Protein AF-A0A3D2S6Q8-F1 (afdb_monomer_lite)

pLDDT: mean 88.55, std 9.79, range [38.78, 97.44]

Secondary structure (DSSP, 8-state):
--STTSTTS-SSPPEEEEEEEEPPEEEEEETTEEEEEEE----EEEEEESS-STTS---SHHHHHHHHHTB-TTSPBPBSSTTSSS-SSB-SBSS-S-TT-TTS-SHHHHTPPP--EEEEEE-------TT-----EEEEEEE--SS-SGGGS-SHHHHHHHHHHHHHHHTTT-----PPPPEEEEEEETTEEEEEEE--TTSTTGGG---EE-HHHHHHHHH-TT----EE---

Sequence (235 aa):
VDGPDIASYGANPPLFGTDFFQGPIKYIYDGTSIVDSVRLGMSAFLFYNNDFSVIGNPEVAAHFYGYLSGSWKDGSPFTFGGNGYGGSDPTPFMFPSDPSDATGWSECTEGNPPADRRYIQSSGPFRLEPGATNEVVVGAVWVRPPVSGGCQTTFEQISLADQKAQALFDADFDLIDGPDAPDVSIRELDGEIILSITNTGNSNNAGEKYEETDPIISSIASEDPSVEDTTYNFQ

Radius of gyration: 26.04 Å; chains: 1; bounding box: 58×61×77 Å

Foldseek 3Di:
DPDPVPPPQDQFRKDKDKAWLFAWKFFDDDVPDGPDIDTWGFPAKAKEFCDDPQRHDDDDPCQVVQLQVAATNVRHGQADAANRPDDDHHDRYQQPDDLLPCPGRHCNNNVPDDHHMDMDTHTDDHDDDVPDDIDIDMDMFIDGFPDGDDSVTDCVVRVVRVLLVSLCVVVVVDFDPDWDAWDWDWDDDDVDIDIDTADDPPTCQHPNWNKDFGSSLVSVCVVPVVSPDRIDHDD

Structure (mmCIF, N/CA/C/O backbone):
data_AF-A0A3D2S6Q8-F1
#
_entry.id   AF-A0A3D2S6Q8-F1
#
loop_
_atom_site.group_PDB
_atom_site.id
_atom_site.type_symbol
_atom_site.label_atom_id
_atom_site.label_alt_id
_atom_site.label_comp_id
_atom_site.label_asym_id
_atom_site.label_entity_id
_atom_site.label_seq_id
_atom_site.pdbx_PDB_ins_code
_atom_site.Cartn_x
_atom_site.Cartn_y
_atom_site.Cartn_z
_atom_site.occupancy
_atom_site.B_iso_or_equiv
_atom_site.auth_seq_id
_atom_site.auth_comp_id
_atom_site.auth_asym_id
_atom_site.auth_atom_id
_atom_site.pdbx_PDB_model_num
ATOM 1 N N . VAL A 1 1 ? -4.706 14.470 -20.832 1.00 38.78 1 VAL A N 1
ATOM 2 C CA . VAL A 1 1 ? -3.466 14.898 -20.154 1.00 38.78 1 VAL A CA 1
ATOM 3 C C . VAL A 1 1 ? -3.884 15.713 -18.951 1.00 38.78 1 VAL A C 1
ATOM 5 O O . VAL A 1 1 ? -3.969 16.928 -19.040 1.00 38.78 1 VAL A O 1
ATOM 8 N N . ASP A 1 2 ? -4.228 15.016 -17.871 1.00 41.03 2 ASP A N 1
ATOM 9 C CA . ASP A 1 2 ? -4.357 15.624 -16.546 1.00 41.03 2 ASP A CA 1
ATOM 10 C C . ASP A 1 2 ? -2.963 15.589 -15.923 1.00 41.03 2 ASP A C 1
ATOM 12 O O . ASP A 1 2 ? -2.605 14.681 -15.181 1.00 41.03 2 ASP A O 1
ATOM 16 N N . GLY A 1 3 ? -2.128 16.522 -16.374 1.00 46.19 3 GLY A N 1
ATOM 17 C CA . GLY A 1 3 ? -0.838 16.813 -15.767 1.00 46.19 3 GLY A CA 1
ATOM 18 C C . GLY A 1 3 ? -0.940 18.051 -14.870 1.00 46.19 3 GLY A C 1
ATOM 19 O O . GLY A 1 3 ? -1.941 18.772 -14.935 1.00 46.19 3 GLY A O 1
ATOM 20 N N . PRO A 1 4 ? 0.103 18.347 -14.077 1.00 49.12 4 PRO A N 1
ATOM 21 C CA . PRO A 1 4 ? 0.195 19.559 -13.248 1.00 49.12 4 PRO A CA 1
ATOM 22 C C . PRO A 1 4 ? 0.070 20.880 -14.042 1.00 49.12 4 PRO A C 1
ATOM 24 O O . PRO A 1 4 ? -0.039 21.951 -13.450 1.00 49.12 4 PRO A O 1
ATOM 27 N N . ASP A 1 5 ? 0.041 20.807 -15.373 1.00 51.50 5 ASP A N 1
ATOM 28 C CA . ASP A 1 5 ? -0.074 21.927 -16.306 1.00 51.50 5 ASP A CA 1
ATOM 29 C C . ASP A 1 5 ? -1.516 22.461 -16.439 1.00 51.50 5 ASP A C 1
ATOM 31 O O . ASP A 1 5 ? -1.737 23.540 -16.996 1.00 51.50 5 ASP A O 1
ATOM 35 N N . ILE A 1 6 ? -2.516 21.730 -15.927 1.00 52.56 6 ILE A N 1
ATOM 36 C CA . ILE A 1 6 ? -3.877 22.249 -15.758 1.00 52.56 6 ILE A CA 1
ATOM 37 C C . ILE A 1 6 ? -3.934 22.953 -14.402 1.00 52.56 6 ILE A C 1
ATOM 39 O O . ILE A 1 6 ? -3.745 22.336 -13.356 1.00 52.56 6 ILE A O 1
ATOM 43 N N . ALA A 1 7 ? -4.233 24.255 -14.426 1.00 54.00 7 ALA A N 1
ATOM 44 C CA . ALA A 1 7 ? -4.242 25.195 -13.297 1.00 54.00 7 ALA A CA 1
ATOM 45 C C . ALA A 1 7 ? -5.199 24.862 -12.118 1.00 54.00 7 ALA A C 1
ATOM 47 O O . ALA A 1 7 ? -5.529 25.740 -11.323 1.00 54.00 7 ALA A O 1
ATOM 48 N N . SER A 1 8 ? -5.672 23.622 -11.992 1.00 63.94 8 SER A N 1
ATOM 49 C CA . SER A 1 8 ? -6.681 23.188 -11.023 1.00 63.94 8 SER A CA 1
ATOM 50 C C . SER A 1 8 ? -6.104 22.713 -9.684 1.00 63.94 8 SER A C 1
ATOM 52 O O . SER A 1 8 ? -6.797 22.823 -8.676 1.00 63.94 8 SER A O 1
ATOM 54 N N . TYR A 1 9 ? -4.856 22.226 -9.636 1.00 67.06 9 TYR A N 1
ATOM 55 C CA . TYR A 1 9 ? -4.258 21.684 -8.400 1.00 67.06 9 TYR A CA 1
ATOM 56 C C . TYR A 1 9 ? -3.438 22.698 -7.582 1.00 67.06 9 TYR A C 1
ATOM 58 O O . TYR A 1 9 ? -3.098 22.431 -6.430 1.00 67.06 9 TYR A O 1
ATOM 66 N N . GLY A 1 10 ? -3.176 23.890 -8.129 1.00 73.00 10 GLY A N 1
ATOM 67 C CA . GLY A 1 10 ? -2.407 24.941 -7.454 1.00 73.00 10 GLY A CA 1
ATOM 68 C C . GLY A 1 10 ? -0.906 24.634 -7.340 1.00 73.00 10 GLY A C 1
ATOM 69 O O . GLY A 1 10 ? -0.383 23.770 -8.034 1.00 73.00 10 GLY A O 1
ATOM 70 N N . ALA A 1 11 ? -0.202 25.372 -6.473 1.00 72.94 11 ALA A N 1
ATOM 71 C CA . ALA A 1 11 ? 1.257 25.268 -6.314 1.00 72.94 11 ALA A CA 1
ATOM 72 C C . ALA A 1 11 ? 1.725 23.961 -5.639 1.00 72.94 11 ALA A C 1
ATOM 74 O O . ALA A 1 11 ? 2.866 23.543 -5.825 1.00 72.94 11 ALA A O 1
ATOM 75 N N . ASN A 1 12 ? 0.834 23.318 -4.879 1.00 78.25 12 ASN A N 1
ATOM 76 C CA . ASN A 1 12 ? 1.102 22.096 -4.129 1.00 78.25 12 ASN A CA 1
ATOM 77 C C . ASN A 1 12 ? 0.072 21.035 -4.549 1.00 78.25 12 ASN A C 1
ATOM 79 O O . ASN A 1 12 ? -0.974 20.920 -3.896 1.00 78.25 12 ASN A O 1
ATOM 83 N N . PRO A 1 13 ? 0.310 20.299 -5.652 1.00 80.75 13 PRO A N 1
ATOM 84 C CA . PRO A 1 13 ? -0.544 19.172 -6.003 1.00 80.75 13 PRO A CA 1
ATOM 85 C C . PRO A 1 13 ? -0.598 18.162 -4.844 1.00 80.75 13 PRO A C 1
ATOM 87 O O . PRO A 1 13 ? 0.373 18.049 -4.089 1.00 80.75 13 PRO A O 1
ATOM 90 N N . PRO A 1 14 ? -1.731 17.459 -4.663 1.00 86.19 14 PRO A N 1
ATOM 91 C CA . PRO A 1 14 ? -1.866 16.488 -3.588 1.00 86.19 14 PRO A CA 1
ATOM 92 C C . PRO A 1 14 ? -0.888 15.325 -3.774 1.00 86.19 14 PRO A C 1
ATOM 94 O O . PRO A 1 14 ? -0.610 14.909 -4.900 1.00 86.19 14 PRO A O 1
ATOM 97 N N . LEU A 1 15 ? -0.411 14.782 -2.658 1.00 88.56 15 LEU A N 1
ATOM 98 C CA . LEU A 1 15 ? 0.182 13.452 -2.632 1.00 88.56 15 LEU A CA 1
ATOM 99 C C . LEU A 1 15 ? -0.960 12.443 -2.653 1.00 88.56 15 LEU A C 1
ATOM 101 O O . LEU A 1 15 ? -1.962 12.634 -1.963 1.00 88.56 15 LEU A O 1
ATOM 105 N N . PHE A 1 16 ? -0.801 11.394 -3.445 1.00 89.81 16 PHE A N 1
ATOM 106 C CA . PHE A 1 16 ? -1.766 10.316 -3.590 1.00 89.81 16 PHE A CA 1
ATOM 107 C C . PHE A 1 16 ? -1.041 8.985 -3.432 1.00 89.81 16 PHE A C 1
ATOM 109 O O . PHE A 1 16 ? 0.034 8.799 -4.004 1.00 89.81 16 PHE A O 1
ATOM 116 N N . GLY A 1 17 ? -1.639 8.081 -2.670 1.00 90.94 17 GLY A N 1
ATOM 117 C CA . GLY A 1 17 ? -1.112 6.761 -2.369 1.00 90.94 17 GLY A CA 1
ATOM 118 C C . GLY A 1 17 ? -2.228 5.728 -2.407 1.00 90.94 17 GLY A C 1
ATOM 119 O O . GLY A 1 17 ? -3.402 6.048 -2.205 1.00 90.94 17 GLY A O 1
ATOM 120 N N . THR A 1 18 ? -1.849 4.492 -2.700 1.00 93.06 18 THR A N 1
ATOM 121 C CA . THR A 1 18 ? -2.749 3.339 -2.704 1.00 93.06 18 THR A CA 1
ATOM 122 C C . THR A 1 18 ? -2.142 2.227 -1.878 1.00 93.06 18 THR A C 1
ATOM 124 O O . THR A 1 18 ? -1.006 1.832 -2.152 1.00 93.06 18 THR A O 1
ATOM 127 N N . ASP A 1 19 ? -2.920 1.688 -0.951 1.00 91.12 19 ASP A N 1
ATOM 128 C CA . ASP A 1 19 ? -2.481 0.643 -0.034 1.00 91.12 19 ASP A CA 1
ATOM 129 C C . ASP A 1 19 ? -3.464 -0.540 0.007 1.00 91.12 19 ASP A C 1
ATOM 131 O O . ASP A 1 19 ? -4.657 -0.397 -0.276 1.00 91.12 19 ASP A O 1
ATOM 135 N N . PHE A 1 20 ? -2.959 -1.733 0.316 1.00 90.81 20 PHE A N 1
ATOM 136 C CA . PHE A 1 20 ? -3.778 -2.915 0.559 1.00 90.81 20 PHE A CA 1
ATOM 137 C C . PHE A 1 20 ? -4.193 -2.983 2.028 1.00 90.81 20 PHE 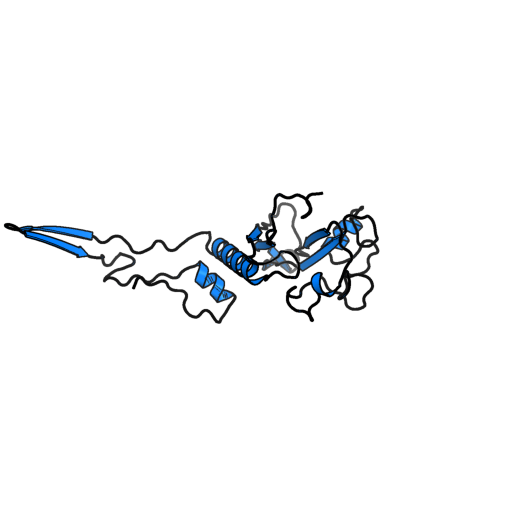A C 1
ATOM 139 O O . PHE A 1 20 ? -3.562 -3.689 2.809 1.00 90.81 20 PHE A O 1
ATOM 146 N N . PHE A 1 21 ? -5.345 -2.394 2.353 1.00 91.81 21 PHE A N 1
ATOM 147 C CA . PHE A 1 21 ? -5.940 -2.542 3.686 1.00 91.81 21 PHE A CA 1
ATOM 148 C C . PHE A 1 21 ? -6.234 -3.996 4.045 1.00 91.81 21 PHE A C 1
ATOM 150 O O . PHE A 1 21 ? -6.089 -4.432 5.185 1.00 91.81 21 PHE A O 1
ATOM 157 N N . GLN A 1 22 ? -6.619 -4.782 3.039 1.00 93.38 22 GLN A N 1
ATOM 158 C CA . GLN A 1 22 ? -6.725 -6.225 3.162 1.00 93.38 22 GLN A CA 1
ATOM 159 C C . GLN A 1 22 ? -6.301 -6.876 1.855 1.00 93.38 22 GLN A C 1
ATOM 161 O O . GLN A 1 22 ? -6.975 -6.743 0.835 1.00 93.38 22 GLN A O 1
ATOM 166 N N . GLY A 1 23 ? -5.202 -7.623 1.883 1.00 93.75 23 GLY A N 1
ATOM 167 C CA . GLY A 1 23 ? -4.803 -8.441 0.747 1.00 93.75 23 GLY A CA 1
ATOM 168 C C . GLY A 1 23 ? -5.446 -9.835 0.735 1.00 93.75 23 GLY A C 1
ATOM 169 O O . GLY A 1 23 ? -6.135 -10.235 1.680 1.00 93.75 23 GLY A O 1
ATOM 170 N N . PRO A 1 24 ? -5.236 -10.600 -0.348 1.00 95.12 24 PRO A N 1
ATOM 171 C CA . PRO A 1 24 ? -5.903 -11.871 -0.558 1.00 95.12 24 PRO A CA 1
ATOM 172 C C . PRO A 1 24 ? -5.395 -12.977 0.375 1.00 95.12 24 PRO A C 1
ATOM 174 O O . PRO A 1 24 ? -4.233 -13.009 0.782 1.00 95.12 24 PRO A O 1
ATOM 177 N N . ILE A 1 25 ? -6.251 -13.959 0.652 1.00 94.81 25 ILE A N 1
ATOM 178 C CA . ILE A 1 25 ? -5.887 -15.158 1.416 1.00 94.81 25 ILE A CA 1
ATOM 179 C C . ILE A 1 25 ? -5.269 -16.210 0.493 1.00 94.81 25 ILE A C 1
ATOM 181 O O . ILE A 1 25 ? -5.884 -16.655 -0.478 1.00 94.81 25 ILE A O 1
ATOM 185 N N . LYS A 1 26 ? -4.073 -16.677 0.839 1.00 95.19 26 LYS A N 1
ATOM 186 C CA . LYS A 1 26 ? -3.429 -17.846 0.246 1.00 95.19 26 LYS A CA 1
ATOM 187 C C . LYS A 1 26 ? -3.623 -19.056 1.148 1.00 95.19 26 LYS A C 1
ATOM 189 O O . LYS A 1 26 ? -3.025 -19.142 2.216 1.00 95.19 26 LYS A O 1
ATOM 194 N N . TYR A 1 27 ? -4.401 -20.023 0.679 1.00 94.62 27 TYR A N 1
ATOM 195 C CA . TYR A 1 27 ? -4.517 -21.324 1.332 1.00 94.62 27 TYR A CA 1
ATOM 196 C C . TYR A 1 27 ? -3.276 -22.188 1.078 1.00 94.62 27 TYR A C 1
ATOM 198 O O . TYR A 1 27 ? -2.740 -22.236 -0.035 1.00 94.62 27 TYR A O 1
ATOM 206 N N . ILE A 1 28 ? -2.829 -22.881 2.120 1.00 94.00 28 ILE A N 1
ATOM 207 C CA . ILE A 1 28 ? -1.739 -23.854 2.104 1.00 94.00 28 ILE A CA 1
ATOM 208 C C . ILE A 1 28 ? -2.373 -25.243 2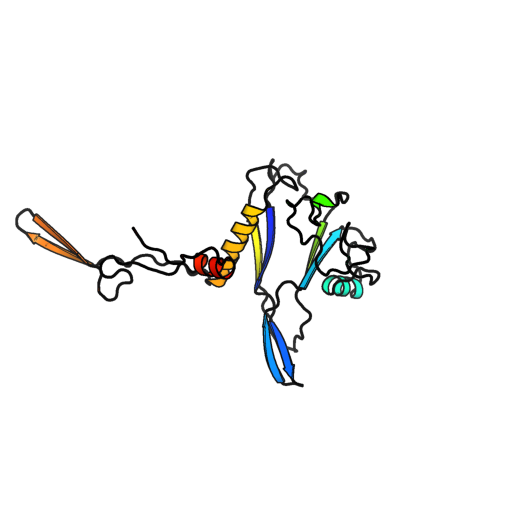.104 1.00 94.00 28 ILE A C 1
ATOM 210 O O . ILE A 1 28 ? -3.249 -25.539 2.918 1.00 94.00 28 ILE A O 1
ATOM 214 N N . TYR A 1 29 ? -1.937 -26.090 1.175 1.00 92.81 29 TYR A N 1
ATOM 215 C CA . TYR A 1 29 ? -2.532 -27.400 0.934 1.00 92.81 29 TYR A CA 1
ATOM 216 C C . TYR A 1 29 ? -1.552 -28.522 1.270 1.00 92.81 29 TYR A C 1
ATOM 218 O O . TYR A 1 29 ? -0.384 -28.457 0.886 1.00 92.81 29 TYR A O 1
ATOM 226 N N . ASP A 1 30 ? -2.065 -29.581 1.892 1.00 94.25 30 ASP A N 1
ATOM 227 C CA . ASP A 1 30 ? -1.442 -30.904 1.916 1.00 94.25 30 ASP A CA 1
ATOM 228 C C . ASP A 1 30 ? -2.285 -31.846 1.044 1.00 94.25 30 ASP A C 1
ATOM 230 O O . ASP A 1 30 ? -3.416 -32.220 1.377 1.00 94.25 30 ASP A O 1
ATOM 234 N N . GLY A 1 31 ? -1.782 -32.137 -0.157 1.00 89.88 31 GLY A N 1
ATOM 235 C CA . GLY A 1 31 ? -2.550 -32.810 -1.202 1.00 89.88 31 GLY A CA 1
ATOM 236 C C . GLY A 1 31 ? -3.773 -31.993 -1.636 1.00 89.88 31 GLY A C 1
ATOM 237 O O . GLY A 1 31 ? -3.644 -30.981 -2.324 1.00 89.88 31 GLY A O 1
ATOM 238 N N . THR A 1 32 ? -4.970 -32.460 -1.275 1.00 87.94 32 THR A N 1
ATOM 239 C CA . THR A 1 32 ? -6.252 -31.798 -1.589 1.00 87.94 32 THR A CA 1
ATOM 240 C C . THR A 1 32 ? -6.862 -31.054 -0.405 1.00 87.94 32 THR A C 1
ATOM 242 O O . THR A 1 32 ? -7.856 -30.356 -0.588 1.00 87.94 32 THR A O 1
ATOM 245 N N . SER A 1 33 ? -6.314 -31.219 0.799 1.00 91.62 33 SER A N 1
ATOM 246 C CA . SER A 1 33 ? -6.858 -30.620 2.017 1.00 91.62 33 SER A CA 1
ATOM 247 C C . SER A 1 33 ? -6.154 -29.307 2.325 1.00 91.62 33 SER A C 1
ATOM 249 O O . SER A 1 33 ? -4.930 -29.226 2.243 1.00 91.62 33 SER A O 1
ATOM 251 N N . ILE A 1 34 ? -6.924 -28.289 2.709 1.00 92.94 34 ILE A N 1
ATOM 252 C CA . ILE A 1 34 ? -6.378 -27.045 3.258 1.00 92.94 34 ILE A CA 1
ATOM 253 C C . ILE A 1 34 ? -5.895 -27.341 4.679 1.00 92.94 34 ILE A C 1
ATOM 255 O O . ILE A 1 34 ? -6.661 -27.861 5.490 1.00 92.94 34 ILE A O 1
ATOM 259 N N . VAL A 1 35 ? -4.636 -27.023 4.963 1.00 96.25 35 VAL A N 1
ATOM 260 C CA . VAL A 1 35 ? -4.025 -27.209 6.289 1.00 96.25 35 VAL A CA 1
ATOM 261 C C . VAL A 1 35 ? -3.773 -25.891 7.007 1.00 96.25 35 VAL A C 1
ATOM 263 O O . VAL A 1 35 ? -3.706 -25.884 8.230 1.00 96.25 35 VAL A O 1
ATOM 266 N N . ASP A 1 36 ? -3.647 -24.795 6.259 1.00 95.56 36 ASP A N 1
ATOM 267 C CA . ASP A 1 36 ? -3.382 -23.466 6.801 1.00 95.56 36 ASP A CA 1
ATOM 268 C C . ASP A 1 36 ? -3.752 -22.375 5.776 1.00 95.56 36 ASP A C 1
ATOM 270 O O . ASP A 1 36 ? -4.074 -22.666 4.617 1.00 95.56 36 ASP A O 1
ATOM 274 N N . SER A 1 37 ? -3.713 -21.111 6.185 1.00 93.62 37 SER A N 1
ATOM 275 C CA . SER A 1 37 ? -3.918 -19.956 5.320 1.00 93.62 37 SER A CA 1
ATOM 276 C C . SER A 1 37 ? -3.107 -18.755 5.784 1.00 93.62 37 SER A C 1
ATOM 278 O O . SER A 1 37 ? -3.024 -18.485 6.977 1.00 93.62 37 SER A O 1
ATOM 280 N N . VAL A 1 38 ? -2.587 -17.980 4.837 1.00 95.06 38 VAL A N 1
ATOM 281 C CA . VAL A 1 38 ? -1.871 -16.731 5.111 1.00 95.06 38 VAL A CA 1
ATOM 282 C C . VAL A 1 38 ? -2.482 -15.588 4.309 1.00 95.06 38 VAL A C 1
ATOM 284 O O . VAL A 1 38 ? -2.786 -15.751 3.126 1.00 95.06 38 VAL A O 1
ATOM 287 N N . ARG A 1 39 ? -2.665 -14.426 4.939 1.00 94.19 39 ARG A N 1
ATOM 288 C CA . ARG A 1 39 ? -3.038 -13.192 4.239 1.00 94.19 39 ARG A CA 1
ATOM 289 C C . ARG A 1 39 ? -1.799 -12.624 3.552 1.00 94.19 39 ARG A C 1
ATOM 291 O O . ARG A 1 39 ? -0.759 -12.463 4.185 1.00 94.19 39 ARG A O 1
ATOM 298 N N . LEU A 1 40 ? -1.886 -12.383 2.251 1.00 94.19 40 LEU A N 1
ATOM 299 C CA . LEU A 1 40 ? -0.786 -11.835 1.467 1.00 94.19 40 LEU A CA 1
ATOM 300 C C . LEU A 1 40 ? -0.853 -10.310 1.460 1.00 94.19 40 LEU A C 1
ATOM 302 O O . LEU A 1 40 ? -1.922 -9.757 1.250 1.00 94.19 40 LEU A O 1
ATOM 306 N N . GLY A 1 41 ? 0.291 -9.644 1.610 1.00 92.50 41 GLY A N 1
ATOM 307 C CA . GLY A 1 41 ? 0.442 -8.232 1.250 1.00 92.50 41 GLY A CA 1
ATOM 308 C C . GLY A 1 41 ? 0.742 -8.054 -0.241 1.00 92.50 41 GLY A C 1
ATOM 309 O O . GLY A 1 41 ? 0.566 -8.974 -1.050 1.00 92.50 41 GLY A O 1
ATOM 310 N N . MET A 1 42 ? 1.255 -6.884 -0.619 1.00 91.56 42 MET A N 1
ATOM 311 C CA . MET A 1 42 ? 1.799 -6.672 -1.961 1.00 91.56 42 MET A CA 1
ATOM 312 C C . MET A 1 42 ? 3.038 -7.553 -2.180 1.00 91.56 42 MET A C 1
ATOM 314 O O . MET A 1 42 ? 3.981 -7.540 -1.397 1.00 91.56 42 MET A O 1
ATOM 318 N N . SER A 1 43 ? 3.039 -8.322 -3.263 1.00 91.88 43 SER A N 1
ATOM 319 C CA . SER A 1 43 ? 4.140 -9.205 -3.673 1.00 91.88 43 SER A CA 1
ATOM 320 C C . SER A 1 43 ? 5.037 -8.605 -4.755 1.00 91.88 43 SER A C 1
ATOM 322 O O . SER A 1 43 ? 6.183 -9.025 -4.886 1.00 91.88 43 SER A O 1
ATOM 324 N N . ALA A 1 44 ? 4.520 -7.647 -5.529 1.00 92.38 44 ALA A N 1
ATOM 325 C CA . ALA A 1 44 ? 5.285 -6.893 -6.510 1.00 92.38 44 ALA A CA 1
ATOM 326 C C . ALA A 1 44 ? 4.662 -5.511 -6.745 1.00 92.38 44 ALA A C 1
ATOM 328 O O . ALA A 1 44 ? 3.435 -5.366 -6.730 1.00 92.38 44 ALA A O 1
ATOM 329 N N . PHE A 1 45 ? 5.521 -4.529 -7.008 1.00 93.94 45 PHE A N 1
ATOM 330 C CA . PHE A 1 45 ? 5.152 -3.189 -7.451 1.00 93.94 45 PHE A CA 1
ATOM 331 C C . PHE A 1 45 ? 5.915 -2.870 -8.732 1.00 93.94 45 PHE A C 1
ATOM 333 O O . PHE A 1 45 ? 7.148 -2.849 -8.744 1.00 93.94 45 PHE A O 1
ATOM 340 N N . LEU A 1 46 ? 5.168 -2.613 -9.799 1.00 94.44 46 LEU A N 1
ATOM 341 C CA . LEU A 1 46 ? 5.701 -2.261 -11.105 1.00 94.44 46 LEU A CA 1
ATOM 342 C C . LEU A 1 46 ? 5.291 -0.841 -11.462 1.00 94.44 46 LEU A C 1
ATOM 344 O O . LEU A 1 46 ? 4.148 -0.448 -11.251 1.00 94.44 46 LEU A O 1
ATOM 348 N N . PHE A 1 47 ? 6.193 -0.139 -12.126 1.00 93.31 47 PHE A N 1
ATOM 349 C CA . PHE A 1 47 ? 5.978 1.152 -12.748 1.00 93.31 47 PHE A CA 1
ATOM 350 C C . PHE A 1 47 ? 6.432 1.111 -14.211 1.00 93.31 47 PHE A C 1
ATOM 352 O O . PHE A 1 47 ? 7.469 0.536 -14.527 1.00 93.31 47 PHE A O 1
ATOM 359 N N . TYR A 1 48 ? 5.682 1.734 -15.116 1.00 95.19 48 TYR A N 1
ATOM 360 C CA . TYR A 1 48 ? 6.022 1.799 -16.537 1.00 95.19 48 TYR A CA 1
ATOM 361 C C . TYR A 1 48 ? 5.444 3.037 -17.220 1.00 95.19 48 TYR A C 1
ATOM 363 O O . TYR A 1 48 ? 4.502 3.667 -16.738 1.00 95.19 48 TYR A O 1
ATOM 371 N N . ASN A 1 49 ? 5.999 3.377 -18.380 1.00 96.12 49 ASN A N 1
ATOM 372 C CA . ASN A 1 49 ? 5.503 4.485 -19.189 1.00 96.12 49 ASN A CA 1
ATOM 373 C C . ASN A 1 49 ? 4.340 4.053 -20.079 1.00 96.12 49 ASN A C 1
ATOM 375 O O . ASN A 1 49 ? 4.307 2.934 -20.596 1.00 96.12 49 ASN A O 1
ATOM 379 N N . ASN A 1 50 ? 3.425 4.982 -20.340 1.00 96.44 50 ASN A N 1
ATOM 380 C CA . ASN A 1 50 ? 2.378 4.839 -21.346 1.00 96.44 50 ASN A CA 1
ATOM 381 C C . ASN A 1 50 ? 2.942 4.936 -22.784 1.00 96.44 50 ASN A C 1
ATOM 383 O O . ASN A 1 50 ? 2.586 5.817 -23.565 1.00 96.44 50 ASN A O 1
ATOM 387 N N . ASP A 1 51 ? 3.841 4.023 -23.129 1.00 96.38 51 ASP A N 1
ATOM 388 C CA . ASP A 1 51 ? 4.376 3.806 -24.471 1.00 96.38 51 ASP A CA 1
ATOM 389 C C . ASP A 1 51 ? 4.258 2.320 -24.850 1.00 96.38 51 ASP A C 1
ATOM 391 O O . ASP A 1 51 ? 3.561 1.565 -24.182 1.00 96.38 51 ASP A O 1
ATOM 395 N N . PHE A 1 52 ? 4.873 1.881 -25.947 1.00 96.62 52 PHE A N 1
ATOM 396 C CA . PHE A 1 52 ? 4.863 0.470 -26.363 1.00 96.62 52 PHE A CA 1
ATOM 397 C C . PHE A 1 52 ? 6.273 -0.126 -26.444 1.00 96.62 52 PHE A C 1
ATOM 399 O O . PHE A 1 52 ? 6.501 -1.107 -27.154 1.00 96.62 52 PHE A O 1
ATOM 406 N N . SER A 1 53 ? 7.227 0.443 -25.703 1.00 96.50 53 SER A N 1
ATOM 407 C CA . SER A 1 53 ? 8.576 -0.109 -25.558 1.00 96.50 53 SER A CA 1
ATOM 408 C C . SER A 1 53 ? 8.555 -1.483 -24.866 1.00 96.50 53 SER A C 1
ATOM 410 O O . SER A 1 53 ? 7.497 -1.995 -24.487 1.00 96.50 53 SER A O 1
ATOM 412 N N . VAL A 1 54 ? 9.728 -2.104 -24.696 1.00 96.69 54 VAL A N 1
ATOM 413 C CA . VAL A 1 54 ? 9.886 -3.369 -23.946 1.00 96.69 54 VAL A CA 1
ATOM 414 C C . VAL A 1 54 ? 9.413 -3.239 -22.493 1.00 96.69 54 VAL A C 1
ATOM 416 O O . VAL A 1 54 ? 8.917 -4.209 -21.923 1.00 96.69 54 VAL A O 1
ATOM 419 N N . ILE A 1 55 ? 9.504 -2.031 -21.938 1.00 95.75 55 ILE A N 1
ATOM 420 C CA . ILE A 1 55 ? 9.128 -1.702 -20.561 1.00 95.75 55 ILE A CA 1
ATOM 421 C C . ILE A 1 55 ? 7.876 -0.814 -20.498 1.00 95.75 55 ILE A C 1
ATOM 423 O O . ILE A 1 55 ? 7.657 -0.127 -19.510 1.00 95.75 55 ILE A O 1
ATOM 427 N N . GLY A 1 56 ? 7.094 -0.765 -21.583 1.00 96.44 56 GLY A N 1
ATOM 428 C CA . GLY A 1 56 ? 5.909 0.084 -21.734 1.00 96.44 56 GLY A CA 1
ATOM 429 C C . GLY A 1 56 ? 4.601 -0.654 -21.463 1.00 96.44 56 GLY A C 1
ATOM 430 O O . GLY A 1 56 ? 4.530 -1.570 -20.652 1.00 96.44 56 GLY A O 1
ATOM 431 N N . ASN A 1 57 ? 3.543 -0.301 -22.182 1.00 97.31 57 ASN A N 1
ATOM 432 C CA . ASN A 1 57 ? 2.247 -0.956 -22.073 1.00 97.31 57 ASN A CA 1
ATOM 433 C C . ASN A 1 57 ? 2.311 -2.449 -22.462 1.00 97.31 57 ASN A C 1
ATOM 435 O O . ASN A 1 57 ? 2.890 -2.798 -23.505 1.00 97.31 57 ASN A O 1
ATOM 439 N N . PRO A 1 58 ? 1.665 -3.332 -21.676 1.00 96.94 58 PRO A N 1
ATOM 440 C CA . PRO A 1 58 ? 1.421 -4.714 -22.072 1.00 96.94 58 PRO A CA 1
ATOM 441 C C . PRO A 1 58 ? 0.425 -4.778 -23.243 1.00 96.94 58 PRO A C 1
ATOM 443 O O . PRO A 1 58 ? -0.448 -3.928 -23.394 1.00 96.94 58 PRO A O 1
ATOM 446 N N . GLU A 1 59 ? 0.555 -5.807 -24.084 1.00 97.19 59 GLU A N 1
ATOM 447 C CA . GLU A 1 59 ? -0.197 -5.923 -25.354 1.00 97.19 59 GLU A CA 1
ATOM 448 C C . GLU A 1 59 ? -0.825 -7.306 -25.542 1.00 97.19 59 GLU A C 1
ATOM 450 O O . GLU A 1 59 ? -1.870 -7.444 -26.172 1.00 97.19 59 GLU A O 1
ATOM 455 N N . VAL A 1 60 ? -0.210 -8.343 -24.971 1.00 97.38 60 VAL A N 1
ATOM 456 C CA . VAL A 1 60 ? -0.695 -9.725 -25.030 1.00 97.38 60 VAL A CA 1
ATOM 457 C C . VAL A 1 60 ? -0.722 -10.330 -23.635 1.00 97.38 60 VAL A C 1
ATOM 459 O O . VAL A 1 60 ? -0.026 -9.854 -22.740 1.00 97.38 60 VAL A O 1
ATOM 462 N N . ALA A 1 61 ? -1.486 -11.410 -23.452 1.00 97.06 61 ALA A N 1
ATOM 463 C CA . ALA A 1 61 ? -1.679 -12.065 -22.154 1.00 97.06 61 ALA A CA 1
ATOM 464 C C . ALA A 1 61 ? -0.363 -12.374 -21.416 1.00 97.06 61 ALA A C 1
ATOM 466 O O . ALA A 1 61 ? -0.283 -12.181 -20.206 1.00 97.06 61 ALA A O 1
ATOM 467 N N . ALA A 1 62 ? 0.682 -12.782 -22.146 1.00 96.94 62 ALA A N 1
ATOM 468 C CA . ALA A 1 62 ? 2.002 -13.034 -21.572 1.00 96.94 62 ALA A CA 1
ATOM 469 C C . ALA A 1 62 ? 2.637 -11.774 -20.955 1.00 96.94 62 ALA A C 1
ATOM 471 O O . ALA A 1 62 ? 3.251 -11.874 -19.901 1.00 96.94 62 ALA A O 1
ATOM 472 N N . HIS A 1 63 ? 2.446 -10.594 -21.557 1.00 97.44 63 HIS A N 1
ATOM 473 C CA . HIS A 1 63 ? 2.947 -9.331 -21.005 1.00 97.44 63 HIS A CA 1
ATOM 474 C C . HIS A 1 63 ? 2.218 -8.979 -19.704 1.00 97.44 63 HIS A C 1
ATOM 476 O O . HIS A 1 63 ? 2.860 -8.682 -18.705 1.00 97.44 63 HIS A O 1
ATOM 482 N N . PHE A 1 64 ? 0.880 -9.056 -19.698 1.00 95.94 64 PHE A N 1
ATOM 483 C CA . PHE A 1 64 ? 0.083 -8.767 -18.500 1.00 95.94 64 PHE A CA 1
ATOM 484 C C . PHE A 1 64 ? 0.440 -9.704 -17.343 1.00 95.94 64 PHE A C 1
ATOM 486 O O . PHE A 1 64 ? 0.659 -9.245 -16.227 1.00 95.94 64 PHE A O 1
ATOM 493 N N . TYR A 1 65 ? 0.534 -11.009 -17.611 1.00 94.06 65 TYR A N 1
ATOM 494 C CA . TYR A 1 65 ? 0.931 -11.977 -16.593 1.00 94.06 65 TYR A CA 1
ATOM 495 C C . TYR A 1 65 ? 2.368 -11.742 -16.124 1.00 94.06 65 TYR A C 1
ATOM 497 O O . TYR A 1 65 ? 2.612 -11.731 -14.923 1.00 94.06 65 TYR A O 1
ATOM 505 N N . GLY A 1 66 ? 3.290 -11.479 -17.056 1.00 94.50 66 GLY A N 1
ATOM 506 C CA . GLY A 1 66 ? 4.676 -11.145 -16.744 1.00 94.50 66 GLY A CA 1
ATOM 507 C C . GLY A 1 66 ? 4.780 -9.957 -15.793 1.00 94.50 66 GLY A C 1
ATOM 508 O O . GLY A 1 66 ? 5.509 -10.038 -14.809 1.00 94.50 66 GLY A O 1
ATOM 509 N N . TYR A 1 67 ? 3.985 -8.908 -16.019 1.00 95.44 67 TYR A N 1
ATOM 510 C CA . TYR A 1 67 ? 3.968 -7.710 -15.177 1.00 95.44 67 TYR A CA 1
ATOM 511 C C . TYR A 1 67 ? 3.479 -8.018 -13.758 1.00 95.44 67 TYR A C 1
ATOM 513 O O . TYR A 1 67 ? 4.049 -7.526 -12.788 1.00 95.44 67 TYR A O 1
ATOM 521 N N . LEU A 1 68 ? 2.470 -8.885 -13.629 1.00 93.38 68 LEU A N 1
ATOM 522 C CA . LEU A 1 68 ? 1.972 -9.360 -12.334 1.00 93.38 68 LEU A CA 1
ATOM 523 C C . LEU A 1 68 ? 2.953 -10.302 -11.620 1.00 93.38 68 LEU A C 1
ATOM 525 O O . LEU A 1 68 ? 2.910 -10.390 -10.392 1.00 93.38 68 LEU A O 1
ATOM 529 N N . SER A 1 69 ? 3.803 -11.013 -12.369 1.00 90.19 69 SER A N 1
ATOM 530 C CA . SER A 1 69 ? 4.730 -12.025 -11.851 1.00 90.19 69 SER A CA 1
ATOM 531 C C . SER A 1 69 ? 6.195 -11.577 -11.766 1.00 90.19 69 SER A C 1
ATOM 533 O O . SER A 1 69 ? 7.039 -12.400 -11.419 1.00 90.19 69 SER A O 1
ATOM 535 N N . GLY A 1 70 ? 6.520 -10.319 -12.086 1.00 90.94 70 GLY A N 1
ATOM 536 C CA . GLY A 1 70 ? 7.869 -9.761 -11.909 1.00 90.94 70 GLY A CA 1
ATOM 537 C C . GLY A 1 70 ? 8.781 -9.744 -13.147 1.00 90.94 70 GLY A C 1
ATOM 538 O O . GLY A 1 70 ? 9.998 -9.842 -13.002 1.00 90.94 70 GLY A O 1
ATOM 539 N N . SER A 1 71 ? 8.231 -9.675 -14.362 1.00 94.12 71 SER A N 1
ATOM 540 C CA . SER A 1 71 ? 9.004 -9.696 -15.616 1.00 94.12 71 SER A CA 1
ATOM 541 C C . SER A 1 71 ? 8.477 -8.730 -16.679 1.00 94.12 71 SER A C 1
ATOM 543 O O . SER A 1 71 ? 7.272 -8.513 -16.795 1.00 94.12 71 SER A O 1
ATOM 545 N N . TRP A 1 72 ? 9.387 -8.176 -17.478 1.00 96.69 72 TRP A N 1
ATOM 546 C CA . TRP A 1 72 ? 9.106 -7.301 -18.613 1.00 96.69 72 TRP A CA 1
ATOM 547 C C . TRP A 1 72 ? 8.561 -8.065 -19.830 1.00 96.69 72 TRP A C 1
ATOM 549 O O . TRP A 1 72 ? 8.500 -9.295 -19.849 1.00 96.69 72 TRP A O 1
ATOM 559 N N . LYS A 1 73 ? 8.178 -7.339 -20.892 1.00 97.25 73 LYS A N 1
ATOM 560 C CA . LYS A 1 73 ? 7.584 -7.926 -22.112 1.00 97.25 73 LYS A CA 1
ATOM 561 C C . LYS A 1 73 ? 8.510 -8.916 -22.824 1.00 97.25 73 LYS A C 1
ATOM 563 O O . LYS A 1 73 ? 8.027 -9.822 -23.496 1.00 97.25 73 LYS A O 1
ATOM 568 N N . ASP A 1 74 ? 9.823 -8.743 -22.685 1.00 96.75 74 ASP A N 1
ATOM 569 C CA . ASP A 1 74 ? 10.846 -9.638 -23.238 1.00 96.75 74 ASP A CA 1
ATOM 570 C C . ASP A 1 74 ? 11.181 -10.832 -22.319 1.00 96.75 74 ASP A C 1
ATOM 572 O O . ASP A 1 74 ? 12.020 -11.661 -22.669 1.00 96.75 74 ASP A O 1
ATOM 576 N N . GLY A 1 75 ? 10.519 -10.939 -21.161 1.00 95.12 75 GLY A N 1
ATOM 577 C CA . GLY A 1 75 ? 10.743 -11.980 -20.158 1.00 95.12 75 GLY A CA 1
ATOM 578 C C . GLY A 1 75 ? 11.922 -11.716 -19.222 1.00 95.12 75 GLY A C 1
ATOM 579 O O . GLY A 1 75 ? 12.181 -12.539 -18.343 1.00 95.12 75 GLY A O 1
ATOM 580 N N . SER A 1 76 ? 12.637 -10.597 -19.375 1.00 96.25 76 SER A N 1
ATOM 581 C CA . SER A 1 76 ? 13.660 -10.195 -18.407 1.00 96.25 76 SER A CA 1
ATOM 582 C C . SER A 1 76 ? 13.017 -9.831 -17.060 1.00 96.25 76 SER A C 1
ATOM 584 O O . SER A 1 76 ? 11.895 -9.318 -17.036 1.00 96.25 76 SER A O 1
ATOM 586 N N . PRO A 1 77 ? 13.672 -10.113 -15.921 1.00 95.88 77 PRO A N 1
ATOM 587 C CA . PRO A 1 77 ? 13.140 -9.721 -14.624 1.00 95.88 77 PRO A CA 1
ATOM 588 C C . PRO A 1 77 ? 13.221 -8.203 -14.439 1.00 95.88 77 PRO A C 1
ATOM 590 O O . PRO A 1 77 ? 14.051 -7.530 -15.052 1.00 95.88 77 PRO A O 1
ATOM 593 N N . PHE A 1 78 ? 12.404 -7.674 -13.535 1.00 95.25 78 PHE A N 1
ATOM 594 C CA . PHE A 1 78 ? 12.644 -6.346 -12.973 1.00 95.25 78 PHE A CA 1
ATOM 595 C C . PHE A 1 78 ? 13.945 -6.367 -12.171 1.00 95.25 78 PHE A C 1
ATOM 597 O O . PHE A 1 78 ? 14.201 -7.324 -11.437 1.00 95.25 78 PHE A O 1
ATOM 604 N N . THR A 1 79 ? 14.769 -5.333 -12.303 1.00 96.06 79 THR A N 1
ATOM 605 C CA . THR A 1 79 ? 16.086 -5.270 -11.651 1.00 96.06 79 THR A CA 1
ATOM 606 C C . THR A 1 79 ? 16.264 -3.985 -10.865 1.00 96.06 79 THR A C 1
ATOM 608 O O . THR A 1 79 ? 15.680 -2.974 -11.216 1.00 96.06 79 THR A O 1
ATOM 611 N N . PHE A 1 80 ? 17.077 -3.996 -9.819 1.00 95.56 80 PHE A N 1
ATOM 612 C CA . PHE A 1 80 ? 17.401 -2.810 -9.037 1.00 95.56 80 PHE A CA 1
ATOM 613 C C . PHE A 1 80 ? 18.167 -1.763 -9.869 1.00 95.56 80 PHE A C 1
ATOM 615 O O . PHE A 1 80 ? 19.030 -2.117 -10.677 1.00 95.56 80 PHE A O 1
ATOM 622 N N . GLY A 1 81 ? 17.869 -0.482 -9.627 1.00 93.56 81 GLY A N 1
ATOM 623 C CA . GLY A 1 81 ? 18.511 0.683 -10.244 1.00 93.56 81 GLY A CA 1
ATOM 624 C C . GLY A 1 81 ? 17.824 1.199 -11.514 1.00 93.56 81 GLY A C 1
ATOM 625 O O . GLY A 1 81 ? 17.047 0.498 -12.173 1.00 93.56 81 GLY A O 1
ATOM 626 N N . GLY A 1 82 ? 18.108 2.453 -11.876 1.00 93.81 82 GLY A N 1
ATOM 627 C CA . GLY A 1 82 ? 17.596 3.072 -13.099 1.00 93.81 82 GLY A CA 1
ATOM 628 C C . GLY A 1 82 ? 16.069 3.084 -13.161 1.00 93.81 82 GLY A C 1
ATOM 629 O O . GLY A 1 82 ? 15.373 3.446 -12.213 1.00 93.81 82 GLY A O 1
ATOM 630 N N . ASN A 1 83 ? 15.540 2.638 -14.297 1.00 93.88 83 ASN A N 1
ATOM 631 C CA . ASN A 1 83 ? 14.110 2.434 -14.544 1.00 93.88 83 ASN A CA 1
ATOM 632 C C . ASN A 1 83 ? 13.665 0.973 -14.344 1.00 93.88 83 ASN A C 1
ATOM 634 O O . ASN A 1 83 ? 12.608 0.581 -14.832 1.00 93.88 83 ASN A O 1
ATOM 638 N N . GLY A 1 84 ? 14.486 0.160 -13.683 1.00 94.38 84 GLY A N 1
ATOM 639 C CA . GLY A 1 84 ? 14.194 -1.234 -13.387 1.00 94.38 84 GLY A CA 1
ATOM 640 C C . GLY A 1 84 ? 14.440 -2.242 -14.514 1.00 94.38 84 GLY A C 1
ATOM 641 O O . GLY A 1 84 ? 13.948 -3.371 -14.435 1.00 94.38 84 GLY A O 1
ATOM 642 N N . TYR A 1 85 ? 15.179 -1.861 -15.562 1.00 95.62 85 TYR A N 1
ATOM 643 C CA . TYR A 1 85 ? 15.483 -2.706 -16.722 1.00 95.62 85 TYR A CA 1
ATOM 644 C C . TYR A 1 85 ? 16.985 -2.809 -17.009 1.00 95.62 85 TYR A C 1
ATOM 646 O O . TYR A 1 85 ? 17.706 -1.814 -16.986 1.00 95.62 85 TYR A O 1
ATOM 654 N N . GLY A 1 86 ? 17.444 -4.016 -17.357 1.00 94.50 86 GLY A N 1
ATOM 655 C CA . GLY A 1 86 ? 18.810 -4.262 -17.839 1.00 94.50 86 GLY A CA 1
ATOM 656 C C . GLY A 1 86 ? 19.898 -4.338 -16.759 1.00 94.50 86 GLY A C 1
ATOM 657 O O . GLY A 1 86 ? 21.079 -4.374 -17.105 1.00 94.50 86 GLY A O 1
ATOM 658 N N . GLY A 1 87 ? 19.525 -4.367 -15.477 1.00 94.44 87 GLY A N 1
ATOM 659 C CA . GLY A 1 87 ? 20.440 -4.579 -14.354 1.00 94.44 87 GLY A CA 1
ATOM 660 C C . GLY A 1 87 ? 20.773 -6.055 -14.106 1.00 94.44 87 GLY A C 1
ATOM 661 O O . GLY A 1 87 ? 20.346 -6.947 -14.840 1.00 94.44 87 GLY A O 1
ATOM 662 N N . SER A 1 88 ? 21.548 -6.321 -13.052 1.00 95.12 88 SER A N 1
ATOM 663 C CA . SER A 1 88 ? 21.943 -7.680 -12.645 1.00 95.12 88 SER A CA 1
ATOM 664 C C . SER A 1 88 ? 21.171 -8.230 -11.453 1.00 95.12 88 SER A C 1
ATOM 666 O O . SER A 1 88 ? 21.203 -9.440 -11.242 1.00 95.12 88 SER A O 1
ATOM 668 N N . ASP A 1 89 ? 20.503 -7.362 -10.691 1.00 96.12 89 ASP A N 1
ATOM 669 C CA . ASP A 1 89 ? 19.996 -7.678 -9.357 1.00 96.12 89 ASP A CA 1
ATOM 670 C C . ASP A 1 89 ? 18.462 -7.679 -9.386 1.00 96.12 89 ASP A C 1
ATOM 672 O O . ASP A 1 89 ? 17.862 -6.604 -9.363 1.00 96.12 89 ASP A O 1
ATOM 676 N N . PRO A 1 90 ? 17.793 -8.842 -9.495 1.00 95.31 90 PRO A N 1
ATOM 677 C CA . PRO A 1 90 ? 16.344 -8.892 -9.623 1.00 95.31 90 PRO A CA 1
ATOM 678 C C . PRO A 1 90 ? 15.626 -8.399 -8.367 1.00 95.31 90 PRO A C 1
ATOM 680 O O . PRO A 1 90 ? 16.026 -8.716 -7.248 1.00 95.31 90 PRO A O 1
ATOM 683 N N . THR A 1 91 ? 14.522 -7.681 -8.551 1.00 94.81 91 THR A N 1
ATOM 684 C CA . THR A 1 91 ? 13.685 -7.176 -7.456 1.00 94.81 91 THR A CA 1
ATOM 685 C C . THR A 1 91 ? 12.223 -7.111 -7.887 1.00 94.81 91 THR A C 1
ATOM 687 O O . THR A 1 91 ? 11.942 -6.620 -8.974 1.00 94.81 91 THR A O 1
ATOM 690 N N . PRO A 1 92 ? 11.263 -7.563 -7.065 1.00 92.56 92 PRO A N 1
ATOM 691 C CA . PRO A 1 92 ? 9.845 -7.461 -7.399 1.00 92.56 92 PRO A CA 1
ATOM 692 C C . PRO A 1 92 ? 9.252 -6.068 -7.125 1.00 92.56 92 PRO A C 1
ATOM 694 O O . PRO A 1 92 ? 8.108 -5.816 -7.497 1.00 92.56 92 PRO A O 1
ATOM 697 N N . PHE A 1 93 ? 10.003 -5.166 -6.485 1.00 94.31 93 PHE A N 1
ATOM 698 C CA . PHE A 1 93 ? 9.546 -3.822 -6.133 1.00 94.31 93 PHE A CA 1
ATOM 699 C C . PHE A 1 93 ? 10.396 -2.768 -6.831 1.00 94.31 93 PHE A C 1
ATOM 701 O O . PHE A 1 93 ? 11.611 -2.713 -6.629 1.00 94.31 93 PHE A O 1
ATOM 708 N N . MET A 1 94 ? 9.749 -1.927 -7.634 1.00 94.31 94 MET A N 1
ATOM 709 C CA . MET A 1 94 ? 10.366 -0.731 -8.199 1.00 94.31 94 MET A CA 1
ATOM 710 C C . MET A 1 94 ? 10.315 0.416 -7.198 1.00 94.31 94 MET A C 1
ATOM 712 O O . MET A 1 94 ? 9.277 0.650 -6.587 1.00 94.31 94 MET A O 1
ATOM 716 N N . PHE A 1 95 ? 11.423 1.146 -7.075 1.00 94.50 95 PHE A N 1
ATOM 717 C CA . PHE A 1 95 ? 11.523 2.342 -6.234 1.00 94.50 95 PHE A CA 1
ATOM 718 C C . PHE A 1 95 ? 11.072 2.145 -4.767 1.00 94.50 95 PHE A C 1
ATOM 720 O O . PHE A 1 95 ? 10.237 2.907 -4.285 1.00 94.50 95 PHE A O 1
ATOM 727 N N . PRO A 1 96 ? 11.583 1.129 -4.043 1.00 93.81 96 PRO A N 1
ATOM 728 C CA . PRO A 1 96 ? 11.126 0.815 -2.689 1.00 93.81 96 PRO A CA 1
ATOM 729 C C . PRO A 1 96 ? 11.646 1.784 -1.616 1.00 93.81 96 PRO A C 1
ATOM 731 O O . PRO A 1 96 ? 11.218 1.697 -0.469 1.00 93.81 96 PRO A O 1
ATOM 734 N N . SER A 1 97 ? 12.614 2.647 -1.937 1.00 94.00 97 SER A N 1
ATOM 735 C CA . SER A 1 97 ? 13.178 3.582 -0.963 1.00 94.00 97 SER A CA 1
ATOM 736 C C . SER A 1 97 ? 12.282 4.802 -0.770 1.00 94.00 97 SER A C 1
ATOM 738 O O . SER A 1 97 ? 11.610 5.239 -1.705 1.00 94.00 97 SER A O 1
ATOM 740 N N . ASP A 1 98 ? 12.341 5.399 0.423 1.00 89.31 98 ASP A N 1
ATOM 741 C CA . ASP A 1 98 ? 11.731 6.703 0.684 1.00 89.31 98 ASP A CA 1
ATOM 742 C C . ASP A 1 98 ? 12.256 7.725 -0.346 1.00 89.31 98 ASP A C 1
ATOM 744 O O . ASP A 1 98 ? 13.474 7.897 -0.457 1.00 89.31 98 ASP A O 1
ATOM 748 N N . PRO A 1 99 ? 11.390 8.414 -1.113 1.00 88.75 99 PRO A N 1
ATOM 749 C CA . PRO A 1 99 ? 11.850 9.368 -2.117 1.00 88.75 99 PRO A CA 1
ATOM 750 C C . PRO A 1 99 ? 12.578 10.596 -1.540 1.00 88.75 99 PRO A C 1
ATOM 752 O O . PRO A 1 99 ? 13.186 11.348 -2.302 1.00 88.75 99 PRO A O 1
ATOM 755 N N . SER A 1 100 ? 12.521 10.818 -0.222 1.00 85.31 100 SER A N 1
ATOM 756 C CA . SER A 1 100 ? 13.320 11.823 0.491 1.00 85.31 100 SER A CA 1
ATOM 757 C C . SER A 1 100 ? 14.745 11.359 0.832 1.00 85.31 100 SER A C 1
ATOM 759 O O . SER A 1 100 ? 15.609 12.199 1.106 1.00 85.31 100 SER A O 1
ATOM 761 N N . ASP A 1 101 ? 15.032 10.055 0.763 1.00 89.94 101 ASP A N 1
ATOM 762 C CA . ASP A 1 101 ? 16.385 9.519 0.909 1.00 89.94 101 ASP A CA 1
ATOM 763 C C . ASP A 1 101 ? 17.182 9.725 -0.387 1.00 89.94 101 ASP A C 1
ATOM 765 O O . ASP A 1 101 ? 17.009 9.025 -1.385 1.00 89.94 101 ASP A O 1
ATOM 769 N N . ALA A 1 102 ? 18.122 10.671 -0.352 1.00 89.88 102 ALA A N 1
ATOM 770 C CA . ALA A 1 102 ? 18.997 10.987 -1.479 1.00 89.88 102 ALA A CA 1
ATOM 771 C C . ALA A 1 102 ? 19.931 9.833 -1.899 1.00 89.88 102 ALA A C 1
ATOM 773 O O . ALA A 1 102 ? 20.552 9.908 -2.961 1.00 89.88 102 ALA A O 1
ATOM 774 N N . THR A 1 103 ? 20.070 8.794 -1.072 1.00 92.88 103 THR A N 1
ATOM 775 C CA . THR A 1 103 ? 20.857 7.586 -1.362 1.00 92.88 103 THR A CA 1
ATOM 776 C C . THR A 1 103 ? 19.996 6.385 -1.748 1.00 92.88 103 THR A C 1
ATOM 778 O O . THR A 1 103 ? 20.529 5.376 -2.213 1.00 92.88 103 THR A O 1
ATOM 781 N N . GLY A 1 104 ? 18.678 6.502 -1.582 1.00 93.94 104 GLY A N 1
ATOM 782 C CA . GLY A 1 104 ? 17.709 5.463 -1.883 1.00 93.94 104 GLY A CA 1
ATOM 783 C C . GLY A 1 104 ? 17.427 5.326 -3.378 1.00 93.94 104 GLY A C 1
ATOM 784 O O . GLY A 1 104 ? 17.637 6.251 -4.168 1.00 93.94 104 GLY A O 1
ATOM 785 N N . TRP A 1 105 ? 16.902 4.169 -3.778 1.00 95.25 105 TRP A N 1
ATOM 786 C CA . TRP A 1 105 ? 16.412 3.955 -5.136 1.00 95.25 105 TRP A CA 1
ATOM 787 C C . TRP A 1 105 ? 14.963 4.433 -5.244 1.00 95.25 105 TRP A C 1
ATOM 789 O O . TRP A 1 105 ? 14.044 3.768 -4.762 1.00 95.25 105 TRP A O 1
ATOM 799 N N . SER A 1 106 ? 14.765 5.592 -5.876 1.00 94.31 106 SER A N 1
ATOM 800 C CA . SER A 1 106 ? 13.457 6.208 -6.114 1.00 94.31 106 SER A CA 1
ATOM 801 C C . SER A 1 106 ? 13.423 6.930 -7.468 1.00 94.31 106 SER A C 1
ATOM 803 O O . SER A 1 106 ? 14.466 7.188 -8.072 1.00 94.31 106 SER A O 1
ATOM 805 N N . GLU A 1 107 ? 12.237 7.309 -7.965 1.00 92.44 107 GLU A N 1
ATOM 806 C CA . GLU A 1 107 ? 12.162 8.126 -9.191 1.00 92.44 107 GLU A CA 1
ATOM 807 C C . GLU A 1 107 ? 12.893 9.476 -9.019 1.00 92.44 107 GLU A C 1
ATOM 809 O O . GLU A 1 107 ? 13.451 10.014 -9.976 1.00 92.44 107 GLU A O 1
ATOM 814 N N . CYS A 1 108 ? 12.941 9.988 -7.785 1.00 90.69 108 CYS A N 1
ATOM 815 C CA . CYS A 1 108 ? 13.560 11.262 -7.439 1.00 90.69 108 CYS A CA 1
ATOM 816 C C . CYS A 1 108 ? 15.088 11.256 -7.546 1.00 90.69 108 CYS A C 1
ATOM 818 O O . CYS A 1 108 ? 15.675 12.298 -7.840 1.00 90.69 108 CYS A O 1
ATOM 820 N N . THR A 1 109 ? 15.729 10.104 -7.333 1.00 93.69 109 THR A N 1
ATOM 821 C CA . THR A 1 109 ? 17.193 9.969 -7.363 1.00 93.69 109 THR A CA 1
ATOM 822 C C . THR A 1 109 ? 17.722 9.507 -8.721 1.00 93.69 109 THR A C 1
ATOM 824 O O . THR A 1 109 ? 18.834 9.874 -9.096 1.00 93.69 109 THR A O 1
ATOM 827 N N . GLU A 1 110 ? 16.925 8.772 -9.499 1.00 92.44 110 GLU A N 1
ATOM 828 C CA . GLU A 1 110 ? 17.363 8.158 -10.764 1.00 92.44 110 GLU A CA 1
ATOM 829 C C . GLU A 1 110 ? 17.356 9.110 -11.974 1.00 92.44 110 GLU A C 1
ATOM 831 O O . GLU A 1 110 ? 17.975 8.827 -12.999 1.00 92.44 110 GLU A O 1
ATOM 836 N N . GLY A 1 111 ? 16.665 10.254 -11.893 1.00 88.19 111 GLY A N 1
ATOM 837 C CA . GLY A 1 111 ? 16.648 11.244 -12.980 1.00 88.19 111 GLY A CA 1
ATOM 838 C C . GLY A 1 111 ? 15.989 10.742 -14.274 1.00 88.19 111 GLY A C 1
ATOM 839 O O . GLY A 1 111 ? 16.341 11.186 -15.370 1.00 88.19 111 GLY A O 1
ATOM 840 N N . ASN A 1 112 ? 15.036 9.813 -14.159 1.00 90.31 112 ASN A N 1
ATOM 841 C CA . ASN A 1 112 ? 14.297 9.261 -15.293 1.00 90.31 112 ASN A CA 1
ATOM 842 C C . ASN A 1 112 ? 13.546 10.373 -16.062 1.00 90.31 112 ASN A C 1
ATOM 844 O O . ASN A 1 112 ? 12.870 11.194 -15.438 1.00 90.31 112 ASN A O 1
ATOM 848 N N . PRO A 1 113 ? 13.580 10.406 -17.412 1.00 89.94 113 PRO A N 1
ATOM 849 C CA . PRO A 1 113 ? 12.878 11.431 -18.188 1.00 89.94 113 PRO A CA 1
ATOM 850 C C . PRO A 1 113 ? 11.375 11.454 -17.874 1.00 89.94 113 PRO A C 1
ATOM 852 O O . PRO A 1 113 ? 10.767 10.377 -17.896 1.00 89.94 113 PRO A O 1
ATOM 855 N N . PRO A 1 114 ? 10.756 12.622 -17.612 1.00 88.12 114 PRO A N 1
ATOM 856 C CA . PRO A 1 114 ? 9.323 12.717 -17.332 1.00 88.12 114 PRO A CA 1
ATOM 857 C C . PRO A 1 114 ? 8.468 12.118 -18.455 1.00 88.12 114 PRO A C 1
ATOM 859 O O . PRO A 1 114 ? 8.737 12.348 -19.634 1.00 88.12 114 PRO A O 1
ATOM 862 N N . ALA A 1 115 ? 7.427 11.366 -18.095 1.00 91.19 115 ALA A N 1
ATOM 863 C CA . ALA A 1 115 ? 6.43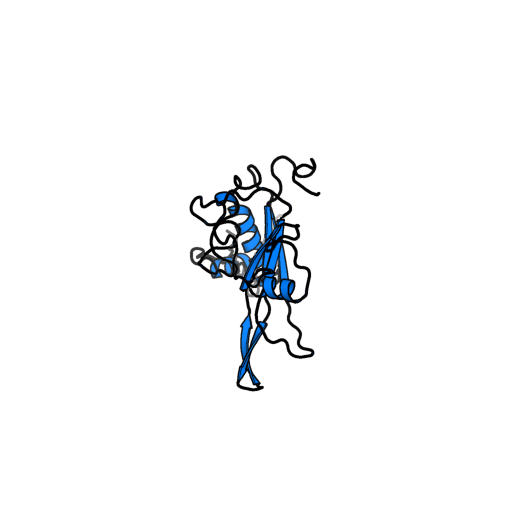8 10.829 -19.028 1.00 91.19 115 ALA A CA 1
ATOM 864 C C . ALA A 1 115 ? 5.116 10.530 -18.302 1.00 91.19 115 ALA A C 1
ATOM 866 O O . ALA A 1 115 ? 4.991 10.742 -17.098 1.00 91.19 115 ALA A O 1
ATOM 867 N N . ASP A 1 116 ? 4.137 10.014 -19.041 1.00 93.00 116 ASP A N 1
ATOM 868 C CA . ASP A 1 116 ? 2.901 9.466 -18.482 1.00 93.00 116 ASP A CA 1
ATOM 869 C C . ASP A 1 116 ? 3.201 8.118 -17.807 1.00 93.00 116 ASP A C 1
ATOM 871 O O . ASP A 1 116 ? 3.562 7.145 -18.479 1.00 93.00 116 ASP A O 1
ATOM 875 N N . ARG A 1 117 ? 3.117 8.108 -16.474 1.00 91.75 117 ARG A N 1
ATOM 876 C CA . ARG A 1 117 ? 3.479 6.982 -15.614 1.00 91.75 117 ARG A CA 1
ATOM 877 C C . ARG A 1 117 ? 2.259 6.149 -15.250 1.00 91.75 117 ARG A C 1
ATOM 879 O O . ARG A 1 117 ? 1.209 6.678 -14.896 1.00 91.75 117 ARG A O 1
ATOM 886 N N . ARG A 1 118 ? 2.430 4.832 -15.257 1.00 94.75 118 ARG A N 1
ATOM 887 C CA . ARG A 1 118 ? 1.449 3.839 -14.816 1.00 94.75 118 ARG A CA 1
ATOM 888 C C . ARG A 1 118 ? 2.105 2.913 -13.816 1.00 94.75 118 ARG A C 1
ATOM 890 O O . ARG A 1 118 ? 3.305 2.670 -13.906 1.00 94.75 118 ARG A O 1
ATOM 897 N N . TYR A 1 119 ? 1.321 2.367 -12.900 1.00 93.88 119 TYR A N 1
ATOM 898 C CA . TYR A 1 119 ? 1.808 1.356 -11.976 1.00 93.88 119 TYR A CA 1
ATOM 899 C C . TYR A 1 119 ? 0.829 0.193 -11.851 1.00 93.88 119 TYR A C 1
ATOM 901 O O . TYR A 1 119 ? -0.350 0.306 -12.194 1.00 93.88 119 TYR A O 1
ATOM 909 N N . ILE A 1 120 ? 1.350 -0.944 -11.402 1.00 94.19 120 ILE A N 1
ATOM 910 C CA . ILE A 1 120 ? 0.598 -2.156 -11.087 1.00 94.19 120 ILE A CA 1
ATOM 911 C C . ILE A 1 120 ? 1.066 -2.648 -9.721 1.00 94.19 120 ILE A C 1
ATOM 913 O O . ILE A 1 120 ? 2.262 -2.817 -9.489 1.00 94.19 120 ILE A O 1
ATOM 917 N N . GLN A 1 121 ? 0.100 -2.922 -8.852 1.00 93.00 121 GLN A N 1
ATOM 918 C CA . GLN A 1 121 ? 0.295 -3.629 -7.593 1.00 93.00 121 GLN A CA 1
ATOM 919 C C . GLN A 1 121 ? -0.189 -5.069 -7.778 1.00 93.00 121 GLN A C 1
ATOM 921 O O . GLN A 1 121 ? -1.268 -5.301 -8.327 1.00 93.00 121 GLN A O 1
ATOM 926 N N . SER A 1 122 ? 0.608 -6.043 -7.346 1.00 93.19 122 SER A N 1
ATOM 927 C CA . SER A 1 122 ? 0.275 -7.466 -7.454 1.00 93.19 122 SER A CA 1
ATOM 928 C C . SER A 1 122 ? 0.398 -8.141 -6.097 1.00 93.19 122 SER A C 1
ATOM 930 O O . SER A 1 122 ? 1.369 -7.907 -5.377 1.00 93.19 122 SER A O 1
ATOM 932 N N . SER A 1 123 ? -0.543 -9.023 -5.761 1.00 93.12 123 SER A N 1
ATOM 933 C CA . SER A 1 123 ? -0.482 -9.884 -4.578 1.00 93.12 123 SER A CA 1
ATOM 934 C C . SER A 1 123 ? -0.668 -11.346 -4.982 1.00 93.12 123 SER A C 1
ATOM 936 O O . SER A 1 123 ? -1.700 -11.733 -5.535 1.00 93.12 123 SER A O 1
ATOM 938 N N . GLY A 1 124 ? 0.355 -12.164 -4.750 1.00 92.06 124 GLY A N 1
ATOM 939 C CA . GLY A 1 124 ? 0.364 -13.565 -5.140 1.00 92.06 124 GLY A CA 1
ATOM 940 C C . GLY A 1 124 ? 1.767 -14.178 -5.157 1.00 92.06 124 GLY A C 1
ATOM 941 O O . GLY A 1 124 ? 2.696 -13.634 -4.566 1.00 92.06 124 GLY A O 1
ATOM 942 N N . PRO A 1 125 ? 1.934 -15.336 -5.818 1.00 92.19 125 PRO A N 1
ATOM 943 C CA . PRO A 1 125 ? 0.879 -16.168 -6.390 1.00 92.19 125 PRO A CA 1
ATOM 944 C C . PRO A 1 125 ? 0.129 -16.967 -5.311 1.00 92.19 125 PRO A C 1
ATOM 946 O O . PRO A 1 125 ? 0.704 -17.406 -4.306 1.00 92.19 125 PRO A O 1
ATOM 949 N N . PHE A 1 126 ? -1.154 -17.224 -5.559 1.00 92.62 126 PHE A N 1
ATOM 950 C CA . PHE A 1 126 ? -1.978 -18.136 -4.767 1.00 92.62 126 PHE A CA 1
ATOM 951 C C . PHE A 1 126 ? -2.926 -18.937 -5.665 1.00 92.62 126 PHE A C 1
ATOM 953 O O . PHE A 1 126 ? -3.196 -18.565 -6.807 1.00 92.62 126 PHE A O 1
ATOM 960 N N . ARG A 1 127 ? -3.405 -20.074 -5.152 1.00 91.50 127 ARG A N 1
ATOM 961 C CA . ARG A 1 127 ? -4.399 -20.911 -5.829 1.00 91.50 127 ARG A CA 1
ATOM 962 C C . ARG A 1 127 ? -5.795 -20.409 -5.472 1.00 91.50 127 ARG A C 1
ATOM 964 O O . ARG A 1 127 ? -6.123 -20.335 -4.292 1.00 91.50 127 ARG A O 1
ATOM 971 N N . LEU A 1 128 ? -6.609 -20.116 -6.484 1.00 90.56 128 LEU A N 1
ATOM 972 C CA . LEU A 1 128 ? -8.031 -19.817 -6.325 1.00 90.56 128 LEU A CA 1
ATOM 973 C C . LEU A 1 128 ? -8.850 -20.972 -6.910 1.00 90.56 128 LEU A C 1
ATOM 975 O O . LEU A 1 128 ? -8.769 -21.251 -8.106 1.00 90.56 128 LEU A O 1
ATOM 979 N N . GLU A 1 129 ? -9.593 -21.680 -6.060 1.00 90.12 129 GLU A N 1
ATOM 980 C CA . GLU A 1 129 ? -10.422 -22.810 -6.496 1.00 90.12 129 GLU A CA 1
ATOM 981 C C . GLU A 1 129 ? -11.676 -22.331 -7.244 1.00 90.12 129 GLU A C 1
ATOM 983 O O . GLU A 1 129 ? -12.172 -21.232 -6.981 1.00 90.12 129 GLU A O 1
ATOM 988 N N . PRO A 1 130 ? -12.251 -23.153 -8.139 1.00 92.56 130 PRO A N 1
ATOM 989 C CA . PRO A 1 130 ? -13.520 -22.831 -8.781 1.00 92.56 130 PRO A CA 1
ATOM 990 C C . PRO A 1 130 ? -14.619 -22.527 -7.753 1.00 92.56 130 PRO A C 1
ATOM 992 O O . PRO A 1 130 ? -14.946 -23.362 -6.914 1.00 92.56 13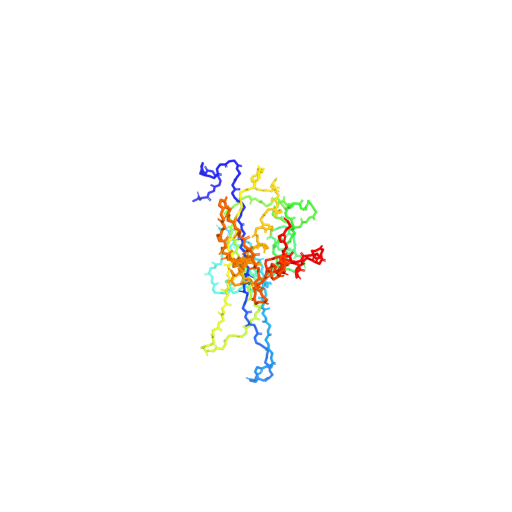0 PRO A O 1
ATOM 995 N N . GLY A 1 131 ? -15.197 -21.328 -7.835 1.00 91.88 131 GLY A N 1
ATOM 996 C CA . GLY A 1 131 ? -16.247 -20.868 -6.921 1.00 91.88 131 GLY A CA 1
ATOM 997 C C . GLY A 1 131 ? -15.752 -20.319 -5.579 1.00 91.88 131 GLY A C 1
ATOM 998 O O . GLY A 1 131 ? -16.579 -19.851 -4.802 1.00 91.88 131 GLY A O 1
ATOM 999 N N . ALA A 1 132 ? -14.443 -20.333 -5.305 1.00 90.31 132 ALA A N 1
ATOM 1000 C CA . ALA A 1 132 ? -13.890 -19.671 -4.129 1.00 90.31 132 ALA A CA 1
ATOM 1001 C C . ALA A 1 132 ? -13.932 -18.145 -4.290 1.00 90.31 132 ALA A C 1
ATOM 1003 O O . ALA A 1 132 ? -13.672 -17.606 -5.368 1.00 90.31 132 ALA A O 1
ATOM 1004 N N . THR A 1 133 ? -14.224 -17.452 -3.194 1.00 92.75 133 THR A N 1
ATOM 1005 C CA . THR A 1 133 ? -14.178 -15.992 -3.099 1.00 92.75 133 THR A CA 1
ATOM 1006 C C . THR A 1 133 ? -12.931 -15.571 -2.340 1.00 92.75 133 THR A C 1
ATOM 1008 O O . THR A 1 133 ? -12.564 -16.194 -1.346 1.00 92.75 133 THR A O 1
AT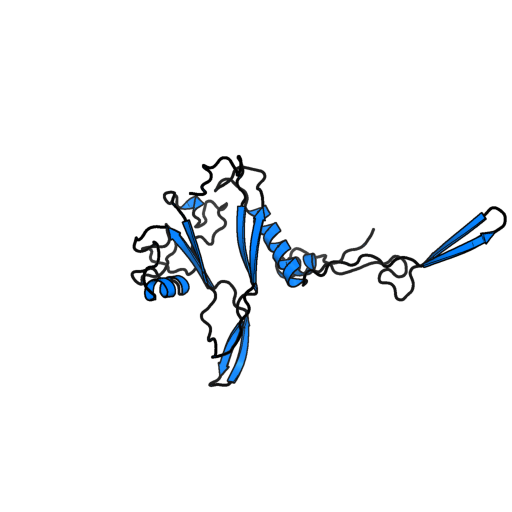OM 1011 N N . ASN A 1 134 ? -12.292 -14.503 -2.799 1.00 93.56 134 ASN A N 1
ATOM 1012 C CA . ASN A 1 134 ? -11.189 -13.866 -2.100 1.00 93.56 134 ASN A CA 1
ATOM 1013 C C . ASN A 1 134 ? -11.459 -12.366 -2.100 1.00 93.56 134 ASN A C 1
ATOM 1015 O O . ASN A 1 134 ? -11.778 -11.809 -3.151 1.00 93.56 134 ASN A O 1
ATOM 1019 N N . GLU A 1 135 ? -11.403 -11.748 -0.930 1.00 92.31 135 GLU A N 1
ATOM 1020 C CA . GLU A 1 135 ? -11.706 -10.334 -0.770 1.00 92.31 135 GLU A CA 1
ATOM 1021 C C . GLU A 1 135 ? -10.409 -9.551 -0.642 1.00 92.31 135 GLU A C 1
ATOM 1023 O O . GLU A 1 135 ? -9.547 -9.883 0.171 1.00 92.31 135 GLU A O 1
ATOM 1028 N N . VAL A 1 136 ? -10.299 -8.507 -1.456 1.00 93.38 136 VAL A N 1
ATOM 1029 C CA . VAL A 1 136 ? -9.194 -7.558 -1.420 1.00 93.38 136 VAL A CA 1
ATOM 1030 C C . VAL A 1 136 ? -9.791 -6.177 -1.206 1.00 93.38 136 VAL A C 1
ATOM 1032 O O . VAL A 1 136 ? -10.671 -5.766 -1.966 1.00 93.38 136 VAL A O 1
ATOM 1035 N N . VAL A 1 137 ? -9.309 -5.471 -0.189 1.00 94.75 137 VAL A N 1
ATOM 1036 C CA . VAL A 1 137 ? -9.682 -4.087 0.105 1.00 94.75 137 VAL A CA 1
ATOM 1037 C C . VAL A 1 137 ? -8.478 -3.206 -0.182 1.00 94.75 137 VAL A C 1
ATOM 1039 O O . VAL A 1 137 ? -7.376 -3.473 0.294 1.00 94.75 137 VAL A O 1
ATOM 1042 N N . VAL A 1 138 ? -8.698 -2.175 -0.995 1.00 93.62 138 VAL A N 1
ATOM 1043 C CA . VAL A 1 138 ? -7.674 -1.207 -1.392 1.00 93.62 138 VAL A CA 1
ATOM 1044 C C . VAL A 1 138 ? -8.075 0.162 -0.865 1.00 93.62 138 VAL A C 1
ATOM 1046 O O . VAL A 1 138 ? -9.167 0.651 -1.169 1.00 93.62 138 VAL A O 1
ATOM 1049 N N . GLY A 1 139 ? -7.183 0.772 -0.095 1.00 93.38 139 GLY A N 1
ATOM 1050 C CA . GLY A 1 139 ? -7.264 2.154 0.341 1.00 93.38 139 GLY A CA 1
ATOM 1051 C C . GLY A 1 139 ? -6.679 3.088 -0.710 1.00 93.38 139 GLY A C 1
ATOM 1052 O O . GLY A 1 139 ? -5.675 2.782 -1.349 1.00 93.38 139 GLY A O 1
ATOM 1053 N N . ALA A 1 140 ? -7.311 4.243 -0.898 1.00 94.56 140 ALA A N 1
ATOM 1054 C CA . ALA A 1 140 ? -6.771 5.335 -1.696 1.00 94.56 140 ALA A CA 1
ATOM 1055 C C . ALA A 1 140 ? -6.707 6.578 -0.809 1.00 94.56 140 ALA A C 1
ATOM 1057 O O . ALA A 1 140 ? -7.739 7.143 -0.436 1.00 94.56 140 ALA A O 1
ATOM 1058 N N . VAL A 1 141 ? -5.493 6.982 -0.458 1.00 94.50 141 VAL A N 1
ATOM 1059 C CA . VAL A 1 141 ? -5.226 8.038 0.518 1.00 94.50 141 VAL A CA 1
ATOM 1060 C C . VAL A 1 141 ? -4.632 9.232 -0.204 1.00 94.50 141 VAL A C 1
ATOM 1062 O O . VAL A 1 141 ? -3.835 9.098 -1.134 1.00 94.50 141 VAL A O 1
ATOM 1065 N N . TRP A 1 142 ? -5.033 10.431 0.205 1.00 92.06 142 TRP A N 1
ATOM 1066 C CA . TRP A 1 142 ? -4.445 11.648 -0.322 1.00 92.06 142 TRP A CA 1
ATOM 1067 C C . TRP A 1 142 ? -4.288 12.701 0.764 1.00 92.06 142 TRP A C 1
ATOM 1069 O O . TRP A 1 142 ? -5.116 12.827 1.666 1.00 92.06 142 TRP A O 1
ATOM 1079 N N . VAL A 1 143 ? -3.234 13.498 0.635 1.00 90.44 143 VAL A N 1
ATOM 1080 C CA . VAL A 1 143 ? -2.980 14.659 1.489 1.00 90.44 143 VAL A CA 1
ATOM 1081 C C . VAL A 1 143 ? -2.514 15.822 0.633 1.00 90.44 143 VAL A C 1
ATOM 1083 O O . VAL A 1 143 ? -1.930 15.641 -0.435 1.00 90.44 143 VAL A O 1
ATOM 1086 N N . ARG A 1 144 ? -2.760 17.048 1.092 1.00 86.62 144 ARG A N 1
ATOM 1087 C CA . ARG A 1 144 ? -2.173 18.232 0.466 1.00 86.62 144 ARG A CA 1
ATOM 1088 C C . ARG A 1 144 ? -0.917 18.629 1.241 1.00 86.62 144 ARG A C 1
ATOM 1090 O O . ARG A 1 144 ? -1.068 19.097 2.370 1.00 86.62 144 ARG A O 1
ATOM 1097 N N . PRO A 1 145 ? 0.283 18.509 0.650 1.00 82.38 145 PRO A N 1
ATOM 1098 C CA . PRO A 1 145 ? 1.500 18.845 1.361 1.00 82.38 145 PRO A CA 1
ATOM 1099 C C . PRO A 1 145 ? 1.602 20.367 1.589 1.00 82.38 145 PRO A C 1
ATOM 1101 O O . PRO A 1 145 ? 1.146 21.166 0.756 1.00 82.38 145 PRO A O 1
ATOM 1104 N N . PRO A 1 146 ? 2.197 20.801 2.716 1.00 75.88 146 PRO A N 1
ATOM 1105 C CA . PRO A 1 146 ? 2.318 22.214 3.072 1.00 75.88 146 PRO A CA 1
ATOM 1106 C C . PRO A 1 146 ? 3.340 22.951 2.197 1.00 75.88 146 PRO A C 1
ATOM 1108 O O . PRO A 1 146 ? 3.235 24.163 2.010 1.00 75.88 146 PRO A O 1
ATOM 1111 N N . VAL A 1 147 ? 4.306 22.222 1.638 1.00 72.75 147 VAL A N 1
ATOM 1112 C CA . VAL A 1 147 ? 5.364 22.724 0.755 1.00 72.75 147 VAL A CA 1
ATOM 1113 C C . VAL A 1 147 ? 5.338 21.978 -0.581 1.00 72.75 147 VAL A C 1
ATOM 1115 O O . VAL A 1 147 ? 4.746 20.906 -0.671 1.00 72.75 147 VAL A O 1
ATOM 1118 N N . SER A 1 148 ? 5.936 22.600 -1.602 1.00 69.44 148 SER A N 1
ATOM 1119 C CA . SER A 1 148 ? 6.018 22.203 -3.021 1.00 69.44 148 SER A CA 1
ATOM 1120 C C . SER A 1 148 ? 5.761 20.727 -3.352 1.00 69.44 148 SER A C 1
ATOM 1122 O O . SER A 1 148 ? 6.294 19.834 -2.699 1.00 69.44 148 SER A O 1
ATOM 1124 N N . GLY A 1 149 ? 5.030 20.472 -4.440 1.00 69.25 149 GLY A N 1
ATOM 1125 C CA . GLY A 1 149 ? 4.811 19.117 -4.960 1.00 69.25 149 GLY A CA 1
ATOM 1126 C C . GLY A 1 149 ? 6.049 18.455 -5.589 1.00 69.25 149 GLY A C 1
ATOM 1127 O O . GLY A 1 149 ? 7.083 19.088 -5.805 1.00 69.25 149 GLY A O 1
ATOM 1128 N N . GLY A 1 150 ? 5.917 17.169 -5.925 1.00 78.62 150 GLY A N 1
ATOM 1129 C CA . GLY A 1 150 ? 6.985 16.355 -6.520 1.00 78.62 150 GLY A CA 1
ATOM 1130 C C . GLY A 1 150 ? 8.058 15.939 -5.508 1.00 78.62 150 GLY A C 1
ATOM 1131 O O . GLY A 1 150 ? 7.804 15.872 -4.311 1.00 78.62 150 GLY A O 1
ATOM 1132 N N . CYS A 1 151 ? 9.283 15.702 -5.982 1.00 82.94 151 CYS A N 1
ATOM 1133 C CA . CYS A 1 151 ? 10.413 15.209 -5.179 1.00 82.94 151 CYS A CA 1
ATOM 1134 C C . CYS A 1 151 ? 10.960 16.178 -4.117 1.00 82.94 151 CYS A C 1
ATOM 1136 O O . CYS A 1 151 ? 11.969 15.890 -3.489 1.00 82.94 151 CYS A O 1
ATOM 1138 N N . GLN A 1 152 ? 10.379 17.370 -3.970 1.00 80.50 152 GLN A N 1
ATOM 1139 C CA . GLN A 1 152 ? 10.779 18.361 -2.958 1.00 80.50 152 GLN A CA 1
ATOM 1140 C C . GLN A 1 152 ? 9.802 18.407 -1.774 1.00 80.50 152 GLN A C 1
ATOM 1142 O O . GLN A 1 152 ? 9.930 19.254 -0.891 1.00 80.50 152 GLN A O 1
ATOM 1147 N N . THR A 1 153 ? 8.796 17.534 -1.785 1.00 83.19 153 THR A N 1
ATOM 1148 C CA . THR A 1 153 ? 7.791 17.414 -0.732 1.00 83.19 153 THR A CA 1
ATOM 1149 C C . THR A 1 153 ? 8.279 16.533 0.424 1.00 83.19 153 THR A C 1
ATOM 1151 O O . THR A 1 153 ? 9.331 15.902 0.331 1.00 83.19 153 THR A O 1
ATOM 1154 N N . THR A 1 154 ? 7.500 16.464 1.506 1.00 82.69 154 THR A N 1
ATOM 1155 C CA . THR A 1 154 ? 7.692 15.475 2.576 1.00 82.69 154 THR A CA 1
ATOM 1156 C C . THR A 1 154 ? 6.615 14.393 2.480 1.00 82.69 154 THR A C 1
ATOM 1158 O O . THR A 1 154 ? 5.438 14.698 2.294 1.00 82.69 154 THR A O 1
ATOM 1161 N N . PHE A 1 155 ? 7.005 13.123 2.615 1.00 85.62 155 PHE A N 1
ATOM 1162 C CA . PHE A 1 155 ? 6.086 11.974 2.520 1.00 85.62 155 PHE A CA 1
ATOM 1163 C C . PHE A 1 155 ? 5.530 11.527 3.883 1.00 85.62 155 PHE A C 1
ATOM 1165 O O . PHE A 1 155 ? 4.651 10.674 3.956 1.00 85.62 155 PHE A O 1
ATOM 1172 N N . GLU A 1 156 ? 5.973 12.159 4.968 1.00 86.38 156 GLU A N 1
ATOM 1173 C CA . GLU A 1 156 ? 5.520 11.873 6.332 1.00 86.38 156 GLU A CA 1
ATOM 1174 C C . GLU A 1 156 ? 4.002 12.040 6.491 1.00 86.38 156 GLU A C 1
ATOM 1176 O O . GLU A 1 156 ? 3.336 11.183 7.061 1.00 86.38 156 GLU A O 1
ATOM 1181 N N . GLN A 1 157 ? 3.419 13.105 5.931 1.00 87.94 157 GLN A N 1
ATOM 1182 C CA . GLN A 1 157 ? 1.982 13.356 6.074 1.00 87.94 157 GLN A CA 1
ATOM 1183 C C . GLN A 1 157 ? 1.117 12.297 5.396 1.00 87.94 157 GLN A C 1
ATOM 1185 O O . GLN A 1 157 ? 0.057 11.966 5.922 1.00 87.94 157 GLN A O 1
ATOM 1190 N N . ILE A 1 158 ? 1.534 11.800 4.225 1.00 90.00 158 ILE A N 1
ATOM 1191 C CA . ILE A 1 158 ? 0.771 10.750 3.550 1.00 90.00 158 ILE A CA 1
ATOM 1192 C C . ILE A 1 158 ? 0.928 9.421 4.287 1.00 90.00 158 ILE A C 1
ATOM 1194 O O . ILE A 1 158 ? -0.068 8.731 4.443 1.00 90.00 158 ILE A O 1
ATOM 1198 N N . SER A 1 159 ? 2.118 9.133 4.825 1.00 88.12 159 SER A N 1
ATOM 1199 C CA . SER A 1 159 ? 2.362 7.960 5.673 1.00 88.12 159 SER A CA 1
ATOM 1200 C C . SER A 1 159 ? 1.476 7.965 6.926 1.00 88.12 159 SER A C 1
ATOM 1202 O O . SER A 1 159 ? 0.772 7.000 7.191 1.00 88.12 159 SER A O 1
ATOM 1204 N N . LEU A 1 160 ? 1.395 9.091 7.645 1.00 88.19 160 LEU A N 1
ATOM 1205 C CA . LEU A 1 160 ? 0.513 9.221 8.815 1.00 88.19 160 LEU A CA 1
ATOM 1206 C C . LEU A 1 160 ? -0.976 9.114 8.454 1.00 88.19 160 LEU A C 1
ATOM 1208 O O . LEU A 1 160 ? -1.769 8.565 9.218 1.00 88.19 160 LEU A O 1
ATOM 1212 N N . ALA A 1 161 ? -1.380 9.669 7.309 1.00 91.94 161 ALA A N 1
ATOM 1213 C CA . ALA A 1 161 ? -2.758 9.561 6.841 1.00 91.94 161 ALA A CA 1
ATOM 1214 C C . ALA A 1 161 ? -3.122 8.119 6.460 1.00 91.94 161 ALA A C 1
ATOM 1216 O O . ALA A 1 161 ? -4.249 7.701 6.719 1.00 91.94 161 ALA A O 1
ATOM 1217 N N . ASP A 1 162 ? -2.176 7.387 5.875 1.00 92.50 162 ASP A N 1
ATOM 1218 C CA . ASP A 1 162 ? -2.306 5.979 5.510 1.00 92.50 162 ASP A CA 1
ATOM 1219 C C . ASP A 1 162 ? -2.409 5.087 6.749 1.00 92.50 162 ASP A C 1
ATOM 1221 O O . ASP A 1 162 ? -3.420 4.412 6.913 1.00 92.50 162 ASP A O 1
ATOM 1225 N N . GLN A 1 163 ? -1.484 5.223 7.706 1.00 89.12 163 GLN A N 1
ATOM 1226 C CA . GLN A 1 163 ? -1.539 4.525 9.000 1.00 89.12 163 GLN A CA 1
ATOM 1227 C C . GLN A 1 163 ? -2.862 4.767 9.730 1.00 89.12 163 GLN A C 1
ATOM 1229 O O . GLN A 1 163 ? -3.484 3.840 10.239 1.00 89.12 163 GLN A O 1
ATOM 1234 N N . LYS A 1 164 ? -3.353 6.013 9.746 1.00 89.25 164 LYS A N 1
ATOM 1235 C CA . LYS A 1 164 ? -4.659 6.320 10.338 1.00 89.25 164 LYS A CA 1
ATOM 1236 C C . LYS A 1 164 ? -5.808 5.632 9.597 1.00 89.25 164 LYS A C 1
ATOM 1238 O O . LYS A 1 164 ? -6.775 5.218 10.232 1.00 89.25 164 LYS A O 1
ATOM 1243 N N . ALA A 1 165 ? -5.754 5.572 8.269 1.00 92.12 165 ALA A N 1
ATOM 1244 C CA . ALA A 1 165 ? -6.798 4.948 7.468 1.00 92.12 165 ALA A CA 1
ATOM 1245 C C . ALA A 1 165 ? -6.797 3.418 7.626 1.00 92.12 165 ALA A C 1
ATOM 1247 O O . ALA A 1 165 ? -7.875 2.846 7.786 1.00 92.12 165 ALA A O 1
ATOM 1248 N N . GLN A 1 166 ? -5.616 2.797 7.671 1.00 90.88 166 GLN A N 1
ATOM 1249 C CA . GLN A 1 166 ? -5.436 1.389 8.024 1.00 90.88 166 GLN A CA 1
ATOM 1250 C C . GLN A 1 166 ? -5.990 1.106 9.422 1.00 90.88 166 GLN A C 1
ATOM 1252 O O . GLN A 1 166 ? -6.828 0.229 9.585 1.00 90.88 166 GLN A O 1
ATOM 1257 N N . ALA A 1 167 ? -5.621 1.916 10.413 1.00 88.44 167 ALA A N 1
ATOM 1258 C CA . ALA A 1 167 ? -6.075 1.746 11.786 1.00 88.44 167 ALA A CA 1
ATOM 1259 C C . ALA A 1 167 ? -7.596 1.893 11.946 1.00 88.44 167 ALA A C 1
ATOM 1261 O O . ALA A 1 167 ? -8.220 1.142 12.690 1.00 88.44 167 ALA A O 1
ATOM 1262 N N . LEU A 1 168 ? -8.220 2.818 11.209 1.00 90.88 168 LEU A N 1
ATOM 1263 C CA . LEU A 1 168 ? -9.680 2.918 11.135 1.00 90.88 168 LEU A CA 1
ATOM 1264 C C . LEU A 1 168 ? -10.313 1.678 10.496 1.00 90.88 168 LEU A C 1
ATOM 1266 O O . LEU A 1 168 ? -11.372 1.247 10.941 1.00 90.88 168 LEU A O 1
ATOM 1270 N N . PHE A 1 169 ? -9.690 1.130 9.452 1.00 92.06 169 PHE A N 1
ATOM 1271 C CA . PHE A 1 169 ? -10.167 -0.083 8.797 1.00 92.06 169 PHE A CA 1
ATOM 1272 C C . PHE A 1 169 ? -10.057 -1.302 9.722 1.00 92.06 169 PHE A C 1
ATOM 1274 O O . PHE A 1 169 ? -11.025 -2.042 9.859 1.00 92.06 169 PHE A O 1
ATOM 1281 N N . ASP A 1 170 ? -8.924 -1.468 10.404 1.00 89.12 170 ASP A N 1
ATOM 1282 C CA . ASP A 1 170 ? -8.691 -2.558 11.359 1.00 89.12 170 ASP A CA 1
ATOM 1283 C C . ASP A 1 170 ? -9.616 -2.479 12.579 1.00 89.12 170 ASP A C 1
ATOM 1285 O O . ASP A 1 170 ? -9.973 -3.505 13.156 1.00 89.12 170 ASP A O 1
ATOM 1289 N N . ALA A 1 171 ? -10.018 -1.263 12.955 1.00 86.12 171 ALA A N 1
ATOM 1290 C CA . ALA A 1 171 ? -10.988 -0.996 14.009 1.00 86.12 171 ALA A CA 1
ATOM 1291 C C . ALA A 1 171 ? -12.450 -1.194 13.568 1.00 86.12 171 ALA A C 1
ATOM 1293 O O . ALA A 1 171 ? -13.349 -0.841 14.321 1.00 86.12 171 ALA A O 1
ATOM 1294 N N . ASP A 1 172 ? -12.722 -1.675 12.348 1.00 88.50 172 ASP A N 1
ATOM 1295 C CA . ASP A 1 172 ? -14.075 -1.728 11.766 1.00 88.50 172 ASP A CA 1
ATOM 1296 C C . ASP A 1 172 ? -14.802 -0.362 11.781 1.00 88.50 172 ASP A C 1
ATOM 1298 O O . ASP A 1 172 ? -16.033 -0.278 11.771 1.00 88.50 172 ASP A O 1
ATOM 1302 N N . PHE A 1 173 ? -14.034 0.733 11.766 1.00 87.56 173 PHE A N 1
ATOM 1303 C CA . PHE A 1 173 ? -14.494 2.111 11.970 1.00 87.56 173 PHE A CA 1
ATOM 1304 C C . PHE A 1 173 ? -15.226 2.341 13.301 1.00 87.56 173 PHE A C 1
ATOM 1306 O O . PHE A 1 173 ? -15.941 3.340 13.438 1.00 87.56 173 PHE A O 1
ATOM 1313 N N . ASP A 1 174 ? -15.034 1.447 14.268 1.00 84.81 174 ASP A N 1
ATOM 1314 C CA . ASP A 1 174 ? -15.491 1.610 15.637 1.00 84.81 174 ASP A CA 1
ATOM 1315 C C . ASP A 1 174 ? -14.571 2.598 16.357 1.00 84.81 174 ASP A C 1
ATOM 1317 O O . ASP A 1 174 ? -13.342 2.506 16.303 1.00 84.81 174 ASP A O 1
ATOM 1321 N N . LEU A 1 175 ? -15.173 3.609 16.967 1.00 83.19 175 LEU A N 1
ATOM 1322 C CA . LEU A 1 175 ? -14.466 4.693 17.638 1.00 83.19 175 LEU A CA 1
ATOM 1323 C C . LEU A 1 175 ? -14.856 4.681 19.108 1.00 83.19 175 LEU A C 1
ATOM 1325 O O . LEU A 1 175 ? -15.923 4.198 19.459 1.00 83.19 175 LEU A O 1
ATOM 1329 N N . ILE A 1 176 ? -14.020 5.287 19.949 1.00 85.00 176 ILE A N 1
ATOM 1330 C CA . ILE A 1 176 ? -14.328 5.442 21.372 1.00 85.00 176 ILE A CA 1
ATOM 1331 C C . ILE A 1 176 ? -15.705 6.104 21.574 1.00 85.00 176 ILE A C 1
ATOM 1333 O O . ILE A 1 176 ? -15.988 7.171 21.016 1.00 85.00 176 ILE A O 1
ATOM 1337 N N . ASP A 1 177 ? -16.552 5.484 22.397 1.00 82.38 177 ASP A N 1
ATOM 1338 C CA . ASP A 1 177 ? -17.934 5.931 22.640 1.00 82.38 177 ASP A CA 1
ATOM 1339 C C . ASP A 1 177 ? -18.008 7.128 23.613 1.00 82.38 177 ASP A C 1
ATOM 1341 O O . ASP A 1 177 ? -19.009 7.852 23.679 1.00 82.38 177 ASP A O 1
ATOM 1345 N N . GLY A 1 178 ? -16.919 7.385 24.344 1.00 86.06 178 GLY A N 1
ATOM 1346 C CA . GLY A 1 178 ? -16.849 8.393 25.397 1.00 86.06 178 GLY A CA 1
ATOM 1347 C C . GLY A 1 178 ? -17.554 7.962 26.693 1.00 86.06 178 GLY A C 1
ATOM 1348 O O . GLY A 1 178 ? -18.170 6.900 26.768 1.00 86.06 178 GLY A O 1
ATOM 1349 N N . PRO A 1 179 ? -17.452 8.765 27.768 1.00 90.00 179 PRO A N 1
ATOM 1350 C CA . PRO A 1 179 ? -18.012 8.425 29.065 1.00 90.00 179 PRO A CA 1
ATOM 1351 C C . PRO A 1 179 ? -19.541 8.412 29.041 1.00 90.00 179 PRO A C 1
ATOM 1353 O O . PRO A 1 179 ? -20.182 9.352 28.567 1.00 90.00 179 PRO A O 1
ATOM 1356 N N . ASP A 1 180 ? -20.114 7.392 29.668 1.00 91.25 180 ASP A N 1
ATOM 1357 C CA . ASP A 1 180 ? -21.539 7.277 29.926 1.00 91.25 180 ASP A CA 1
ATOM 1358 C C . ASP A 1 180 ? -22.059 8.504 30.682 1.00 91.25 180 ASP A C 1
ATOM 1360 O O . ASP A 1 180 ? -21.416 9.042 31.595 1.00 91.25 180 ASP A O 1
ATOM 1364 N N . ALA A 1 181 ? -23.265 8.939 30.318 1.00 91.06 181 ALA A N 1
ATOM 1365 C CA . ALA A 1 181 ? -23.910 10.062 30.978 1.00 91.06 181 ALA A CA 1
ATOM 1366 C C . ALA A 1 181 ? -24.181 9.746 32.464 1.00 91.06 181 ALA A C 1
ATOM 1368 O O . ALA A 1 181 ? -24.659 8.653 32.781 1.00 91.06 181 ALA A O 1
ATOM 1369 N N . PRO A 1 182 ? -23.934 10.698 33.382 1.00 91.00 182 PRO A N 1
ATOM 1370 C CA . PRO A 1 182 ? -24.223 10.492 34.791 1.00 91.00 182 PRO A CA 1
ATOM 1371 C C . PRO A 1 182 ? -25.730 10.490 35.052 1.00 91.00 182 PRO A C 1
ATOM 1373 O O . PRO A 1 182 ? -26.493 11.249 34.447 1.00 91.00 182 PRO A O 1
ATOM 1376 N N . ASP A 1 183 ? -26.145 9.735 36.064 1.00 90.56 183 ASP A N 1
ATOM 1377 C CA . ASP A 1 183 ? -27.476 9.876 36.634 1.00 90.56 183 ASP A CA 1
ATOM 1378 C C . ASP A 1 183 ? -27.544 11.153 37.473 1.00 90.56 183 ASP A C 1
ATOM 1380 O O . ASP A 1 183 ? -26.707 11.390 38.349 1.00 90.56 183 ASP A O 1
ATOM 1384 N N . VAL A 1 184 ? -28.574 11.966 37.237 1.00 92.12 184 VAL A N 1
ATOM 1385 C CA . VAL A 1 184 ? -28.847 13.174 38.020 1.00 92.12 184 VAL A CA 1
ATOM 1386 C C . VAL A 1 184 ? -30.086 12.947 38.873 1.00 92.12 184 VAL A C 1
ATOM 1388 O O . VAL A 1 184 ? -31.191 12.775 38.361 1.00 92.12 184 VAL A O 1
ATOM 1391 N N . SER A 1 185 ? -29.917 13.003 40.191 1.00 92.06 185 SER A N 1
ATOM 1392 C CA . SER A 1 185 ? -31.028 13.031 41.140 1.00 92.06 185 SER A CA 1
ATOM 1393 C C . SER A 1 185 ? -31.168 14.417 41.761 1.00 92.06 185 SER A C 1
ATOM 1395 O O . SER A 1 185 ? -30.194 15.044 42.180 1.00 92.06 185 SER A O 1
ATOM 1397 N N . ILE A 1 186 ? -32.403 14.915 41.782 1.00 94.81 186 ILE A N 1
ATOM 1398 C CA . ILE A 1 186 ? -32.732 16.266 42.234 1.00 94.81 186 ILE A CA 1
ATOM 1399 C C . ILE A 1 186 ? -33.466 16.167 43.564 1.00 94.81 186 ILE A C 1
ATOM 1401 O O . ILE A 1 186 ? -34.436 15.419 43.698 1.00 94.81 186 ILE A O 1
ATOM 1405 N N . ARG A 1 187 ? -33.020 16.950 44.544 1.00 94.88 187 ARG A N 1
ATOM 1406 C CA . ARG A 1 187 ? -33.709 17.123 45.819 1.00 94.88 187 ARG A CA 1
ATOM 1407 C C . ARG A 1 187 ? -33.954 18.602 46.078 1.00 94.88 187 ARG A C 1
ATOM 1409 O O . ARG A 1 187 ? -33.014 19.369 46.262 1.00 94.88 187 ARG A O 1
ATOM 1416 N N . GLU A 1 188 ? -35.223 18.977 46.120 1.00 94.88 188 GLU A N 1
ATOM 1417 C CA . GLU A 1 188 ? -35.660 20.343 46.412 1.00 94.88 188 GLU A CA 1
ATOM 1418 C C . GLU A 1 188 ? -35.724 20.594 47.929 1.00 94.88 188 GLU A C 1
ATOM 1420 O O . GLU A 1 188 ? -36.116 19.715 48.706 1.00 94.88 188 GLU A O 1
ATOM 1425 N N . LEU A 1 189 ? -35.323 21.795 48.347 1.00 93.88 189 LEU A N 1
ATOM 1426 C CA . LEU A 1 189 ? -35.339 22.313 49.718 1.00 93.88 189 LEU A CA 1
ATOM 1427 C C . LEU A 1 189 ? -35.887 23.758 49.719 1.00 93.88 189 LEU A C 1
ATOM 1429 O O . LEU A 1 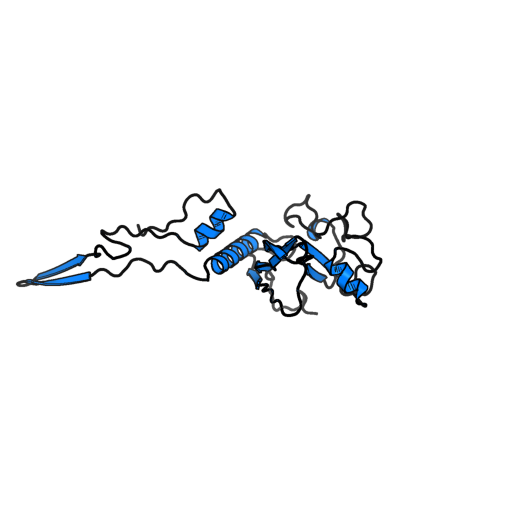189 ? -36.160 24.332 48.665 1.00 93.88 189 LEU A O 1
ATOM 1433 N N . ASP A 1 190 ? -36.077 24.361 50.896 1.00 94.25 190 ASP A N 1
ATOM 1434 C CA . ASP A 1 190 ? -36.566 25.746 50.991 1.00 94.25 190 ASP A CA 1
ATOM 1435 C C . ASP A 1 190 ? -35.500 26.738 50.500 1.00 94.25 190 ASP A C 1
ATOM 1437 O O . ASP A 1 190 ? -34.484 26.952 51.158 1.00 94.25 190 ASP A O 1
ATOM 1441 N N . GLY A 1 191 ? -35.718 27.307 49.311 1.00 94.25 191 GLY A N 1
ATOM 1442 C CA . GLY A 1 191 ? -34.784 28.229 48.658 1.00 94.25 191 GLY A CA 1
ATOM 1443 C C . GLY A 1 191 ? -33.536 27.576 48.049 1.00 94.25 191 GLY A C 1
ATOM 1444 O O . GLY A 1 191 ? -32.665 28.295 47.563 1.00 94.25 191 GLY A O 1
ATOM 1445 N N . GLU A 1 192 ? -33.446 26.243 48.040 1.00 93.31 192 GLU A N 1
ATOM 1446 C CA . GLU A 1 192 ? -32.263 25.498 47.596 1.00 93.31 192 GLU A CA 1
ATOM 1447 C C . GLU A 1 192 ? -32.642 24.277 46.741 1.00 93.31 192 GLU A C 1
ATOM 1449 O O . GLU A 1 192 ? -33.696 23.664 46.914 1.00 93.31 192 GLU A O 1
ATOM 1454 N N . ILE A 1 193 ? -31.749 23.888 45.828 1.00 93.62 193 ILE A N 1
ATOM 1455 C CA . ILE A 1 193 ? -31.840 22.645 45.054 1.00 93.62 193 ILE A CA 1
ATOM 1456 C C . ILE A 1 193 ? -30.507 21.916 45.198 1.00 93.62 193 ILE A C 1
ATOM 1458 O O . ILE A 1 193 ? -29.450 22.498 44.953 1.00 93.62 193 ILE A O 1
ATOM 1462 N N . ILE A 1 194 ? -30.556 20.638 45.563 1.00 93.81 194 ILE A N 1
ATOM 1463 C CA . ILE A 1 194 ? -29.394 19.750 45.557 1.00 93.81 194 ILE A CA 1
ATOM 1464 C C . ILE A 1 194 ? -29.473 18.868 44.315 1.00 93.81 194 ILE A C 1
ATOM 1466 O O . ILE A 1 194 ? -30.451 18.145 44.118 1.00 93.81 194 ILE A O 1
ATOM 1470 N N . LEU A 1 195 ? -28.416 18.904 43.507 1.00 93.44 195 LEU A N 1
ATOM 1471 C CA . LEU A 1 195 ? -28.184 17.976 42.406 1.00 93.44 195 LEU A CA 1
ATOM 1472 C C . LEU A 1 195 ? -27.148 16.952 42.865 1.00 93.44 195 LEU A C 1
ATOM 1474 O O . LEU A 1 195 ? -26.043 17.320 43.255 1.00 93.44 195 LEU A O 1
ATOM 1478 N N . SER A 1 196 ? -27.507 15.674 42.852 1.00 91.75 196 SER A N 1
ATOM 1479 C CA . SER A 1 196 ? -26.569 14.572 43.061 1.00 91.75 196 SER A CA 1
ATOM 1480 C C . SER A 1 196 ? -26.322 13.896 41.722 1.00 91.75 196 SER A C 1
ATOM 1482 O O . SER A 1 196 ? -27.248 13.352 41.123 1.00 91.75 196 SER A O 1
ATOM 1484 N N . ILE A 1 197 ? -25.080 13.991 41.260 1.00 91.25 197 ILE A N 1
ATOM 1485 C CA . ILE A 1 197 ? -24.598 13.469 39.984 1.00 91.25 197 ILE A CA 1
ATOM 1486 C C . ILE A 1 197 ? -23.800 12.205 40.300 1.00 91.25 197 ILE A C 1
ATOM 1488 O O . ILE A 1 197 ? -22.888 12.253 41.127 1.00 91.25 197 ILE A O 1
ATOM 1492 N N . THR A 1 198 ? -24.168 11.072 39.705 1.00 89.50 198 THR A N 1
ATOM 1493 C CA . THR A 1 198 ? -23.536 9.779 39.996 1.00 89.50 198 THR A CA 1
ATOM 1494 C C . THR A 1 198 ? -23.338 8.949 38.738 1.00 89.50 198 THR A C 1
ATOM 1496 O O . THR A 1 198 ? -24.288 8.721 37.997 1.00 89.50 198 THR A O 1
ATOM 1499 N N . ASN A 1 199 ? -22.133 8.407 38.569 1.00 91.12 199 ASN A N 1
ATOM 1500 C CA . ASN A 1 199 ? -21.845 7.365 37.584 1.00 91.12 199 ASN A CA 1
ATOM 1501 C C . ASN A 1 199 ? -22.106 6.003 38.231 1.00 91.12 199 ASN A C 1
ATOM 1503 O O . ASN A 1 199 ? -21.519 5.686 39.272 1.00 91.12 199 ASN A O 1
ATOM 1507 N N . THR A 1 200 ? -23.032 5.228 37.670 1.00 87.06 200 THR A N 1
ATOM 1508 C CA . THR A 1 200 ? -23.428 3.942 38.259 1.00 87.06 200 THR A CA 1
ATOM 1509 C C . THR A 1 200 ? -22.317 2.902 38.138 1.00 87.06 200 THR A C 1
ATOM 1511 O O . THR A 1 200 ? -21.425 3.016 37.311 1.00 87.06 200 THR A O 1
ATOM 1514 N N . GLY A 1 201 ? -22.369 1.835 38.942 1.00 87.50 201 GLY A N 1
ATOM 1515 C CA . GLY A 1 201 ? -21.358 0.769 38.884 1.00 87.50 201 GLY A CA 1
ATOM 1516 C C . GLY A 1 201 ? -21.315 -0.017 37.565 1.00 87.50 201 GLY A C 1
ATOM 1517 O O . GLY A 1 201 ? -20.370 -0.767 37.358 1.00 87.50 201 GLY A O 1
ATOM 1518 N N . ASN A 1 202 ? -22.324 0.144 36.703 1.00 88.19 202 ASN A N 1
ATOM 1519 C CA . ASN A 1 202 ? -22.374 -0.470 35.377 1.00 88.19 202 ASN A CA 1
ATOM 1520 C C . ASN A 1 202 ? -21.942 0.495 34.262 1.00 88.19 202 ASN A C 1
ATOM 1522 O O . ASN A 1 202 ? -21.954 0.079 33.108 1.00 88.19 202 ASN A O 1
ATOM 1526 N N . SER A 1 203 ? -21.626 1.755 34.580 1.00 89.44 203 SER A N 1
ATOM 1527 C CA . SER A 1 203 ? -21.190 2.722 33.579 1.00 89.44 203 SER A CA 1
ATOM 1528 C C . SER A 1 203 ? -19.702 2.559 33.261 1.00 89.44 203 SER A C 1
ATOM 1530 O O . SER A 1 203 ? -18.913 2.166 34.128 1.00 89.44 203 SER A O 1
ATOM 1532 N N . ASN A 1 204 ? -19.295 2.901 32.040 1.00 88.44 204 ASN A N 1
ATOM 1533 C CA . ASN A 1 204 ? -17.896 2.844 31.585 1.00 88.44 204 ASN A CA 1
ATOM 1534 C C . ASN A 1 204 ? -16.971 3.882 32.267 1.00 88.44 204 ASN A C 1
ATOM 1536 O O . ASN A 1 204 ? -15.777 3.941 31.997 1.00 88.44 204 ASN A O 1
ATOM 1540 N N . ASN A 1 205 ? -17.520 4.707 33.160 1.00 90.50 205 ASN A N 1
ATOM 1541 C CA . ASN A 1 205 ? -16.842 5.787 33.873 1.00 90.50 205 ASN A CA 1
ATOM 1542 C C . ASN A 1 205 ? -17.198 5.814 35.374 1.00 90.50 205 ASN A C 1
ATOM 1544 O O . ASN A 1 205 ? -17.216 6.882 36.003 1.00 90.50 205 ASN A O 1
ATOM 1548 N N . ALA A 1 206 ? -17.526 4.655 35.958 1.00 89.25 206 ALA A N 1
ATOM 1549 C CA . ALA A 1 206 ? -17.920 4.528 37.359 1.00 89.25 206 ALA A CA 1
ATOM 1550 C C . ALA A 1 206 ? -16.901 5.193 38.307 1.00 89.25 206 ALA A C 1
ATOM 1552 O O . ALA A 1 206 ? -15.704 4.902 38.287 1.00 89.25 206 ALA A O 1
ATOM 1553 N N . GLY A 1 207 ? -17.382 6.097 39.165 1.00 86.56 207 GLY A N 1
ATOM 1554 C CA . GLY A 1 207 ? -16.519 6.871 40.064 1.00 86.56 207 GLY A CA 1
ATOM 1555 C C . GLY A 1 207 ? -15.578 7.851 39.354 1.00 86.56 207 GLY A C 1
ATOM 1556 O O . GLY A 1 207 ? -14.493 8.097 39.873 1.00 86.56 207 GLY A O 1
ATOM 1557 N N . GLU A 1 208 ? -15.987 8.371 38.191 1.00 85.62 208 GLU A N 1
ATOM 1558 C CA . GLU A 1 208 ? -15.225 9.315 37.353 1.00 85.62 208 GLU A CA 1
ATOM 1559 C C . GLU A 1 208 ? -13.920 8.720 36.794 1.00 85.62 208 GLU A C 1
ATOM 1561 O O . GLU A 1 208 ? -12.964 9.433 36.508 1.00 85.62 208 GLU A O 1
ATOM 1566 N N . LYS A 1 209 ? -13.875 7.392 36.631 1.00 87.31 209 LYS A N 1
ATOM 1567 C CA . LYS A 1 209 ? -12.717 6.651 36.111 1.00 87.31 209 LYS A CA 1
ATOM 1568 C C . LYS A 1 209 ? -13.005 6.098 34.722 1.00 87.31 209 LYS A C 1
ATOM 1570 O O . LYS A 1 209 ? -13.127 4.890 34.559 1.00 87.31 209 LYS A O 1
ATOM 1575 N N . TYR A 1 210 ? -13.198 6.987 33.755 1.00 88.81 210 TYR A N 1
ATOM 1576 C CA . TYR A 1 210 ? -13.273 6.564 32.360 1.00 88.81 210 TYR A CA 1
ATOM 1577 C C . TYR A 1 210 ? -11.877 6.191 31.865 1.00 88.81 210 TYR A C 1
ATOM 1579 O O . TYR A 1 210 ? -10.973 7.021 31.951 1.00 88.81 210 TYR A O 1
ATOM 1587 N N . GLU A 1 211 ? -11.743 4.978 31.341 1.00 88.44 211 GLU A N 1
ATOM 1588 C CA . GLU A 1 211 ? -10.556 4.487 30.649 1.00 88.44 211 GLU A CA 1
ATOM 1589 C C . GLU A 1 211 ? -11.019 3.527 29.550 1.00 88.44 211 GLU A C 1
ATOM 1591 O O . GLU A 1 211 ? -11.677 2.523 29.831 1.00 88.44 211 GLU A O 1
ATOM 1596 N N . GLU A 1 212 ? -10.694 3.839 28.301 1.00 87.88 212 GLU A N 1
ATOM 1597 C CA . GLU A 1 212 ? -11.049 3.016 27.144 1.00 87.88 212 GLU A CA 1
ATOM 1598 C C . GLU A 1 212 ? -9.846 2.893 26.210 1.00 87.88 212 GLU A C 1
ATOM 1600 O O . GLU A 1 212 ? -9.098 3.851 26.029 1.00 87.88 212 GLU A O 1
ATOM 1605 N N . THR A 1 213 ? -9.627 1.712 25.632 1.00 86.00 213 THR A N 1
ATOM 1606 C CA . THR A 1 213 ? -8.589 1.528 24.611 1.00 86.00 213 THR A CA 1
ATOM 1607 C C . THR A 1 213 ? -9.029 2.201 23.318 1.00 86.00 213 THR A C 1
ATOM 1609 O O . THR A 1 213 ? -10.075 1.859 22.779 1.00 86.00 213 THR A O 1
ATOM 1612 N N . ASP A 1 214 ? -8.217 3.120 22.799 1.00 86.44 214 ASP A N 1
ATOM 1613 C CA . ASP A 1 214 ? -8.430 3.706 21.481 1.00 86.44 214 ASP A CA 1
ATOM 1614 C C . ASP A 1 214 ? -7.988 2.686 20.414 1.00 86.44 214 ASP A C 1
ATOM 1616 O O . ASP A 1 214 ? -6.795 2.363 20.326 1.00 86.44 214 ASP A O 1
ATOM 1620 N N . PRO A 1 215 ? -8.917 2.151 19.602 1.00 80.62 215 PRO A N 1
ATOM 1621 C CA . PRO A 1 215 ? -8.594 1.108 18.637 1.00 80.62 215 PRO A CA 1
ATOM 1622 C C . PRO A 1 215 ? -7.677 1.616 17.513 1.00 80.62 215 PRO A C 1
ATOM 1624 O O . PRO A 1 215 ? -6.884 0.838 16.981 1.00 80.62 215 PRO A O 1
ATOM 1627 N N . ILE A 1 216 ? -7.694 2.921 17.209 1.00 82.94 216 ILE A N 1
ATOM 1628 C CA . ILE A 1 216 ? -6.789 3.532 16.229 1.00 82.94 216 ILE A CA 1
ATOM 1629 C C . ILE A 1 216 ? -5.365 3.539 16.786 1.00 82.94 216 ILE A C 1
ATOM 1631 O O . ILE A 1 216 ? -4.431 3.113 16.109 1.00 82.94 216 ILE A O 1
ATOM 1635 N N . ILE A 1 217 ? -5.191 4.006 18.026 1.00 81.62 217 ILE A N 1
ATOM 1636 C CA . ILE A 1 217 ? -3.867 4.047 18.668 1.00 81.62 217 ILE A CA 1
ATOM 1637 C C . ILE A 1 217 ? -3.350 2.624 18.894 1.00 81.62 217 ILE A C 1
ATOM 1639 O O . ILE A 1 217 ? -2.164 2.372 18.704 1.00 81.62 217 ILE A O 1
ATOM 1643 N N . SER A 1 218 ? -4.230 1.681 19.236 1.00 83.25 218 SER A N 1
ATOM 1644 C CA . SER A 1 218 ? -3.870 0.271 19.400 1.00 83.25 218 SER A CA 1
ATOM 1645 C C . SER A 1 218 ? -3.385 -0.368 18.092 1.00 83.25 218 SER A C 1
ATOM 1647 O O . SER A 1 218 ? -2.367 -1.061 18.101 1.00 83.25 218 SER A O 1
ATOM 1649 N N . SER A 1 219 ? -4.047 -0.088 16.961 1.00 78.81 219 SER A N 1
ATOM 1650 C CA . SER A 1 219 ? -3.580 -0.533 15.639 1.00 78.81 219 SER A CA 1
ATOM 1651 C C . SER A 1 219 ? -2.225 0.099 15.282 1.00 78.81 219 SER A C 1
ATOM 1653 O O . SER A 1 219 ? -1.289 -0.631 14.959 1.00 78.81 219 SER A O 1
ATOM 1655 N N . ILE A 1 220 ? -2.046 1.412 15.479 1.00 78.31 220 ILE A N 1
ATOM 1656 C CA . ILE A 1 220 ? -0.752 2.086 15.245 1.00 78.31 220 ILE A CA 1
ATOM 1657 C C . ILE A 1 220 ? 0.358 1.493 16.129 1.00 78.31 220 ILE A C 1
ATOM 1659 O O . ILE A 1 220 ? 1.449 1.205 15.643 1.00 78.31 220 ILE A O 1
ATOM 1663 N N . ALA A 1 221 ? 0.087 1.251 17.414 1.00 82.75 221 ALA A N 1
ATOM 1664 C CA . ALA A 1 221 ? 1.052 0.667 18.349 1.00 82.75 221 ALA A CA 1
ATOM 1665 C C . ALA A 1 221 ? 1.460 -0.770 17.977 1.00 82.75 221 ALA A C 1
ATOM 1667 O O . ALA A 1 221 ? 2.541 -1.230 18.348 1.00 82.75 221 ALA A O 1
ATOM 1668 N N . SER A 1 222 ? 0.612 -1.492 17.237 1.00 76.44 222 SER A N 1
ATOM 1669 C CA . SER A 1 222 ? 0.949 -2.823 16.726 1.00 76.44 222 SER A CA 1
ATOM 1670 C C . SER A 1 222 ? 2.025 -2.785 15.630 1.00 76.44 222 SER A C 1
ATOM 1672 O O . SER A 1 222 ? 2.766 -3.759 15.468 1.00 76.44 222 SER A O 1
ATOM 1674 N N . GLU A 1 223 ? 2.157 -1.651 14.934 1.00 71.50 223 GLU A N 1
ATOM 1675 C CA . GLU A 1 223 ? 3.154 -1.416 13.884 1.00 71.50 223 GLU A CA 1
ATOM 1676 C C . GLU A 1 223 ? 4.361 -0.598 14.372 1.00 71.50 223 GLU A C 1
ATOM 1678 O O . GLU A 1 223 ? 5.481 -0.811 13.899 1.00 71.50 223 GLU A O 1
ATOM 1683 N N . ASP A 1 224 ? 4.163 0.291 15.351 1.00 74.38 224 ASP A N 1
ATOM 1684 C CA . ASP A 1 224 ? 5.207 1.097 15.987 1.00 74.38 224 ASP A CA 1
ATOM 1685 C C . ASP A 1 224 ? 5.291 0.821 17.504 1.00 74.38 224 ASP A C 1
ATOM 1687 O O . ASP A 1 224 ? 4.541 1.401 18.295 1.00 74.38 224 ASP A O 1
ATOM 1691 N N . PRO A 1 225 ? 6.266 0.003 17.950 1.00 76.31 225 PRO A N 1
ATOM 1692 C CA . PRO A 1 225 ? 6.459 -0.313 19.364 1.00 76.31 225 PRO A CA 1
ATOM 1693 C C . PRO A 1 225 ? 6.838 0.881 20.253 1.00 76.31 225 PRO A C 1
ATOM 1695 O O . PRO A 1 225 ? 6.973 0.699 21.462 1.00 76.31 225 PRO A O 1
ATOM 1698 N N . SER A 1 226 ? 7.096 2.069 19.691 1.00 80.19 226 SER A N 1
ATOM 1699 C CA . SER A 1 226 ? 7.382 3.282 20.467 1.00 80.19 226 SER A CA 1
ATOM 1700 C C . SER A 1 226 ? 6.129 3.924 21.076 1.00 80.19 226 SER A C 1
ATOM 1702 O O . SER A 1 226 ? 6.246 4.754 21.981 1.00 80.19 226 SER A O 1
ATOM 1704 N N . VAL A 1 227 ? 4.937 3.523 20.626 1.00 78.00 227 VAL A N 1
ATOM 1705 C CA . VAL A 1 227 ? 3.655 3.948 21.196 1.00 78.00 227 VAL A CA 1
ATOM 1706 C C . VAL A 1 227 ? 3.319 3.056 22.393 1.00 78.00 227 VAL A C 1
ATOM 1708 O O . VAL A 1 227 ? 2.898 1.914 22.240 1.00 78.00 227 VAL A O 1
ATOM 1711 N N . GLU A 1 228 ? 3.533 3.571 23.606 1.00 79.44 228 GLU A N 1
ATOM 1712 C CA . GLU A 1 228 ? 3.348 2.796 24.847 1.00 79.44 228 GLU A CA 1
ATOM 1713 C C . GLU A 1 228 ? 1.945 2.923 25.462 1.00 79.44 228 GLU A C 1
ATOM 1715 O O . GLU A 1 228 ? 1.514 2.029 26.191 1.00 79.44 228 GLU A O 1
ATOM 1720 N N . ASP A 1 229 ? 1.236 4.020 25.184 1.00 83.12 229 ASP A N 1
ATOM 1721 C CA . ASP A 1 229 ? -0.096 4.292 25.725 1.00 83.12 229 ASP A CA 1
ATOM 1722 C C . ASP A 1 229 ? -1.147 4.224 24.615 1.00 83.12 229 ASP A C 1
ATOM 1724 O O . ASP A 1 229 ? -1.060 4.932 23.613 1.00 83.12 229 ASP A O 1
ATOM 1728 N N . THR A 1 230 ? -2.127 3.346 24.807 1.00 84.69 230 THR A N 1
ATOM 1729 C CA . THR A 1 230 ? -3.238 3.112 23.876 1.00 84.69 230 THR A CA 1
ATOM 1730 C C . THR A 1 230 ? -4.584 3.418 24.518 1.00 84.69 230 THR A C 1
ATOM 1732 O O . THR A 1 230 ? -5.612 3.205 23.878 1.00 84.69 230 THR A O 1
ATOM 1735 N N . THR A 1 231 ? -4.612 3.885 25.772 1.00 85.81 231 THR A N 1
ATOM 1736 C CA . THR A 1 231 ? -5.862 4.189 26.467 1.00 85.81 231 THR A CA 1
ATOM 1737 C C . THR A 1 231 ? -6.132 5.687 26.489 1.00 85.81 231 THR A C 1
ATOM 1739 O O . THR A 1 231 ? -5.242 6.527 26.610 1.00 85.81 231 THR A O 1
ATOM 1742 N N . TYR A 1 232 ? -7.402 6.042 26.341 1.00 83.31 232 TYR A N 1
ATOM 1743 C CA . TYR A 1 232 ? -7.879 7.401 26.501 1.00 83.31 232 TYR A CA 1
ATOM 1744 C C . TYR A 1 232 ? -8.504 7.563 27.885 1.00 83.31 232 TYR A C 1
ATOM 1746 O O . TYR A 1 232 ? -9.388 6.804 28.282 1.00 83.31 232 TYR A O 1
ATOM 1754 N N . ASN A 1 233 ? -8.079 8.611 28.589 1.00 83.38 233 ASN A N 1
ATOM 1755 C CA . ASN A 1 233 ? -8.628 9.030 29.872 1.00 83.38 233 ASN A CA 1
ATOM 1756 C C . ASN A 1 233 ? -9.102 10.488 29.760 1.00 83.38 233 ASN A C 1
ATOM 1758 O O . ASN A 1 233 ? -8.359 11.346 29.281 1.00 83.38 233 ASN A O 1
ATOM 1762 N N . PHE A 1 234 ? -10.311 10.796 30.238 1.00 68.56 234 PHE A N 1
ATOM 1763 C CA . PHE A 1 234 ? -10.745 12.188 30.410 1.00 68.56 234 PHE A CA 1
ATOM 1764 C C . PHE A 1 234 ? -10.117 12.741 31.701 1.00 68.56 234 PHE A C 1
ATOM 1766 O O . PHE A 1 234 ? -10.488 12.311 32.792 1.00 68.56 234 PHE A O 1
ATOM 1773 N N . GLN A 1 235 ? -9.153 13.662 31.577 1.00 58.03 235 GLN A N 1
ATOM 1774 C CA . GLN A 1 235 ? -8.597 14.445 32.695 1.00 58.03 235 GLN A CA 1
ATOM 1775 C C . GLN A 1 235 ? -9.183 15.856 32.741 1.00 58.03 235 GLN A C 1
ATOM 1777 O O . GLN A 1 235 ? -9.394 16.444 31.654 1.00 58.03 235 GLN A O 1
#